Protein AF-A0A0J9TV89-F1 (afdb_monomer_lite)

Radius of gyration: 22.56 Å; chains: 1; bounding box: 72×40×68 Å

pLDDT: mean 81.62, std 14.12, range [36.41, 97.62]

Organism: NCBI:txid1035514

Sequence (269 aa):
MINNINKLSYIIKGENNEVITKYINKTSIQIEKYKSNIVYNIVKIFSSCKTFLTIAQNPSLKKNYSGLCENIIKTKLKLSDNYIDVCAVIKGYLMYFFKNPTGFSNNIYCGYLIYWLNERLRNLNNYACDTTTFYTTISNNDNDFSTNLKMYQGKIFHLDVSEYNNTDVLYKIYKAFREFKSKVRNTQNHNDSCKYAKECSRLYKSIINQCVPDKSNSLCDELNIIRNEFYAGEWLIGKNMCMEADPLLSPGEIHKNTIRTLNRKDYWG

Structure (mmCIF, N/CA/C/O backbone):
data_AF-A0A0J9TV89-F1
#
_entry.id   AF-A0A0J9TV89-F1
#
loop_
_atom_site.group_PDB
_atom_site.id
_atom_site.type_symbol
_atom_site.label_atom_id
_atom_site.label_alt_id
_atom_site.label_comp_id
_atom_site.label_asym_id
_atom_site.label_entity_id
_atom_site.label_seq_id
_atom_site.pdbx_PDB_ins_code
_atom_site.Cartn_x
_atom_site.Cartn_y
_atom_site.Cartn_z
_atom_site.occupancy
_atom_site.B_iso_or_equiv
_atom_site.auth_seq_id
_atom_site.auth_comp_id
_atom_site.auth_asym_id
_atom_site.auth_atom_id
_atom_site.pdbx_PDB_model_num
ATOM 1 N N . MET A 1 1 ? -19.157 15.618 2.294 1.00 38.41 1 MET A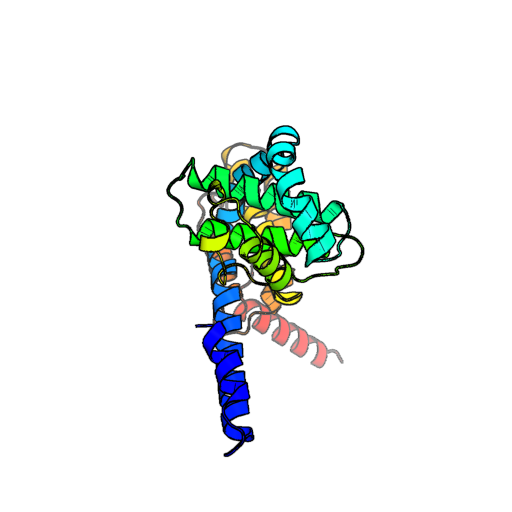 N 1
ATOM 2 C CA . MET A 1 1 ? -19.695 15.215 0.972 1.00 38.41 1 MET A CA 1
ATOM 3 C C . MET A 1 1 ? -20.292 13.809 0.975 1.00 38.41 1 MET A C 1
ATOM 5 O O . MET A 1 1 ? -21.433 13.689 0.561 1.00 38.41 1 MET A O 1
ATOM 9 N N . ILE A 1 2 ? -19.608 12.778 1.493 1.00 37.53 2 ILE A N 1
ATOM 10 C CA . ILE A 1 2 ? -20.091 11.375 1.488 1.00 37.53 2 ILE A CA 1
ATOM 11 C C . ILE A 1 2 ? -21.439 11.192 2.224 1.00 37.53 2 ILE A C 1
ATOM 13 O O . ILE A 1 2 ? -22.347 10.559 1.693 1.00 37.53 2 ILE A O 1
ATOM 17 N N . ASN A 1 3 ? -21.633 11.838 3.382 1.00 36.41 3 ASN A N 1
ATOM 18 C CA . ASN A 1 3 ? -22.886 11.737 4.154 1.00 36.41 3 ASN A CA 1
ATOM 19 C C . ASN A 1 3 ? -24.126 12.329 3.456 1.00 36.41 3 ASN A C 1
ATOM 21 O O . ASN A 1 3 ? -25.244 11.997 3.841 1.00 36.41 3 ASN A O 1
ATOM 25 N N . ASN A 1 4 ? -23.959 13.170 2.431 1.00 42.94 4 ASN A N 1
ATOM 26 C CA . ASN A 1 4 ? -25.096 13.761 1.717 1.00 42.94 4 ASN A CA 1
ATOM 27 C C . ASN A 1 4 ? -25.639 12.838 0.615 1.00 42.94 4 ASN A C 1
ATOM 29 O O . ASN A 1 4 ? -26.821 12.919 0.300 1.00 42.94 4 ASN A O 1
ATOM 33 N N . ILE A 1 5 ? -24.821 11.928 0.073 1.00 50.12 5 ILE A N 1
ATOM 34 C CA . ILE A 1 5 ? -25.214 11.047 -1.040 1.00 50.12 5 ILE A CA 1
ATOM 35 C C . ILE A 1 5 ? -26.150 9.932 -0.550 1.00 50.12 5 ILE A C 1
ATOM 37 O O . ILE A 1 5 ? -27.209 9.716 -1.133 1.00 50.12 5 ILE A O 1
ATOM 41 N N . ASN A 1 6 ? -25.840 9.303 0.590 1.00 45.34 6 ASN A N 1
ATOM 42 C CA . ASN A 1 6 ? -26.728 8.296 1.188 1.00 45.34 6 ASN A CA 1
ATOM 43 C C . ASN A 1 6 ? -28.059 8.912 1.647 1.00 45.34 6 ASN A C 1
ATOM 45 O O . ASN A 1 6 ? -29.107 8.280 1.536 1.00 45.34 6 ASN A O 1
ATOM 49 N N . LYS A 1 7 ? -28.038 10.174 2.094 1.00 45.78 7 LYS A N 1
ATOM 50 C CA . LYS A 1 7 ? -29.239 10.908 2.512 1.00 45.78 7 LYS A CA 1
ATOM 51 C C . LYS A 1 7 ? -30.144 11.278 1.327 1.00 45.78 7 LYS A C 1
ATOM 53 O O . LYS A 1 7 ? -31.359 11.250 1.474 1.00 45.78 7 LYS A O 1
ATOM 58 N N . LEU A 1 8 ? -29.572 11.544 0.148 1.00 46.69 8 LEU A N 1
ATOM 59 C CA . LEU A 1 8 ? -30.318 11.804 -1.092 1.00 46.69 8 LEU A CA 1
ATOM 60 C C . LEU A 1 8 ? -31.081 10.569 -1.598 1.00 46.69 8 LEU A C 1
ATOM 62 O O . LEU A 1 8 ? -32.197 10.714 -2.088 1.00 46.69 8 LEU A O 1
ATOM 66 N N . SER A 1 9 ? -30.535 9.360 -1.415 1.00 48.50 9 SER A N 1
ATOM 67 C CA . SER A 1 9 ? -31.202 8.112 -1.833 1.00 48.50 9 SER A CA 1
ATOM 68 C C . SER A 1 9 ? -32.522 7.835 -1.097 1.00 48.50 9 SER A C 1
ATOM 70 O O . SER A 1 9 ? -33.421 7.209 -1.648 1.00 48.50 9 SER A O 1
ATOM 72 N N . TYR A 1 10 ? -32.663 8.342 0.133 1.00 46.88 10 TYR A N 1
ATOM 73 C CA . TYR A 1 10 ? -33.841 8.114 0.975 1.00 46.88 10 TYR A CA 1
ATOM 74 C C . TYR A 1 10 ? -34.966 9.138 0.745 1.00 46.88 10 TYR A C 1
ATOM 76 O O . TYR A 1 10 ? -36.105 8.891 1.132 1.00 46.88 10 TYR A O 1
ATOM 84 N N . ILE A 1 11 ? -34.652 10.289 0.137 1.00 50.69 11 ILE A N 1
ATOM 85 C CA . ILE A 1 11 ? -35.573 11.432 0.010 1.00 50.69 11 ILE A CA 1
ATOM 86 C C . ILE A 1 11 ? -36.398 11.371 -1.288 1.00 50.69 11 ILE A C 1
ATOM 88 O O . ILE A 1 11 ? -37.475 11.954 -1.351 1.00 50.69 11 ILE A O 1
ATOM 92 N N . ILE A 1 12 ? -35.961 10.628 -2.309 1.00 51.34 12 ILE A N 1
ATOM 93 C CA . ILE A 1 12 ? -36.581 10.663 -3.643 1.00 51.34 12 ILE A CA 1
ATOM 94 C C . ILE A 1 12 ? -37.352 9.363 -3.918 1.00 51.34 12 ILE A C 1
ATOM 96 O O . ILE A 1 12 ? -36.967 8.537 -4.740 1.00 51.34 12 ILE A O 1
ATOM 100 N N . LYS A 1 13 ? -38.476 9.176 -3.219 1.00 48.66 13 LYS A N 1
ATOM 101 C CA . LYS A 1 13 ? -39.569 8.308 -3.687 1.00 48.66 13 LYS A CA 1
ATOM 102 C C . LYS A 1 13 ? -40.524 9.186 -4.498 1.00 48.66 13 LYS A C 1
ATOM 104 O O . LYS A 1 13 ? -41.460 9.734 -3.931 1.00 48.66 13 LYS A O 1
ATOM 109 N N . GLY A 1 14 ? -40.255 9.385 -5.789 1.00 54.59 14 GLY A N 1
ATOM 110 C CA . GLY A 1 14 ? -41.137 10.231 -6.601 1.00 54.59 14 GLY A CA 1
ATOM 111 C C . GLY A 1 14 ? -40.875 10.273 -8.101 1.00 54.59 14 GLY A C 1
ATOM 112 O O . GLY A 1 14 ? -41.813 10.063 -8.855 1.00 54.59 14 GLY A O 1
ATOM 113 N N . GLU A 1 15 ? -39.645 10.498 -8.575 1.00 51.28 15 GLU A N 1
ATOM 114 C CA . GLU A 1 15 ? -39.422 10.759 -10.010 1.00 51.28 15 GLU A CA 1
ATOM 115 C C . GLU A 1 15 ? -38.116 10.144 -10.547 1.00 51.28 15 GLU A C 1
ATOM 117 O O . GLU A 1 15 ? -37.059 10.243 -9.931 1.00 51.28 15 GLU A O 1
ATOM 122 N N . ASN A 1 16 ? -38.223 9.489 -11.713 1.00 57.75 16 ASN A N 1
ATOM 123 C CA . ASN A 1 16 ? -37.166 8.994 -12.612 1.00 57.75 16 ASN A CA 1
ATOM 124 C C . ASN A 1 16 ? -35.938 8.329 -11.968 1.00 57.75 16 ASN A C 1
ATOM 126 O O . ASN A 1 16 ? -34.795 8.785 -12.075 1.00 57.75 16 ASN A O 1
ATOM 130 N N . ASN A 1 17 ? -36.197 7.147 -11.406 1.00 61.47 17 ASN A N 1
ATOM 131 C CA . ASN A 1 17 ? -35.222 6.252 -10.785 1.00 61.47 17 ASN A CA 1
ATOM 132 C C . ASN A 1 17 ? -33.995 5.951 -11.681 1.00 61.47 17 ASN A C 1
ATOM 134 O O . ASN A 1 17 ? -32.877 5.851 -11.186 1.00 61.47 17 ASN A O 1
ATOM 138 N N . GLU A 1 18 ? -34.154 5.877 -13.006 1.00 67.44 18 GLU A N 1
ATOM 139 C CA . GLU A 1 18 ? -33.063 5.524 -13.930 1.00 67.44 18 GLU A CA 1
ATOM 140 C C . GLU A 1 18 ? -32.043 6.660 -14.138 1.00 67.44 18 GLU A C 1
ATOM 142 O O . GLU A 1 18 ? -30.831 6.433 -14.117 1.00 67.44 18 GLU A O 1
ATOM 147 N N . VAL A 1 19 ? -32.510 7.906 -14.266 1.00 69.12 19 VAL A N 1
ATOM 148 C CA . VAL A 1 19 ? -31.642 9.085 -14.437 1.00 69.12 19 VAL A CA 1
ATOM 149 C C . VAL A 1 19 ? -30.858 9.362 -13.154 1.00 69.12 19 VAL A C 1
ATOM 151 O O . VAL A 1 19 ? -29.652 9.618 -13.204 1.00 69.12 19 VAL A O 1
ATOM 154 N N . ILE A 1 20 ? -31.521 9.241 -12.001 1.00 68.38 20 ILE A N 1
ATOM 155 C CA . ILE A 1 20 ? -30.897 9.382 -10.682 1.00 68.38 20 ILE A CA 1
ATOM 156 C C . ILE A 1 20 ? -29.875 8.265 -10.454 1.00 68.38 20 ILE A C 1
ATOM 158 O O . ILE A 1 20 ? -28.740 8.552 -10.074 1.00 68.38 20 ILE A O 1
ATOM 162 N N . THR A 1 21 ? -30.221 7.012 -10.764 1.00 68.12 21 THR A N 1
ATOM 163 C CA . THR A 1 21 ? -29.289 5.877 -10.672 1.00 68.12 21 THR A CA 1
ATOM 164 C C . THR A 1 21 ? -28.061 6.091 -11.556 1.00 68.12 21 THR A C 1
ATOM 166 O O . THR A 1 21 ? -26.930 5.916 -11.103 1.00 68.12 21 THR A O 1
ATOM 169 N N . LYS A 1 22 ? -28.242 6.557 -12.797 1.00 66.31 22 LYS A N 1
ATOM 170 C CA . LYS A 1 22 ? -27.133 6.877 -13.708 1.00 66.31 22 LYS A CA 1
ATOM 171 C C . LYS A 1 22 ? -26.238 7.996 -13.166 1.00 66.31 22 LYS A C 1
ATOM 173 O O . LYS A 1 22 ? -25.015 7.904 -13.282 1.00 66.31 22 LYS A O 1
ATOM 178 N N . TYR A 1 23 ? -26.824 9.034 -12.570 1.00 66.25 23 TYR A N 1
ATOM 179 C CA . TYR A 1 23 ? -26.077 10.132 -11.957 1.00 66.25 23 TYR A CA 1
ATOM 180 C C . TYR A 1 23 ? -25.278 9.660 -10.736 1.00 66.25 23 TYR A C 1
ATOM 182 O O . TYR A 1 23 ? -24.072 9.891 -10.679 1.00 66.25 23 TYR A O 1
ATOM 190 N N . ILE A 1 24 ? -25.912 8.921 -9.819 1.00 67.56 24 ILE A N 1
ATOM 191 C CA . ILE A 1 24 ? -25.256 8.330 -8.643 1.00 67.56 24 ILE A CA 1
ATOM 19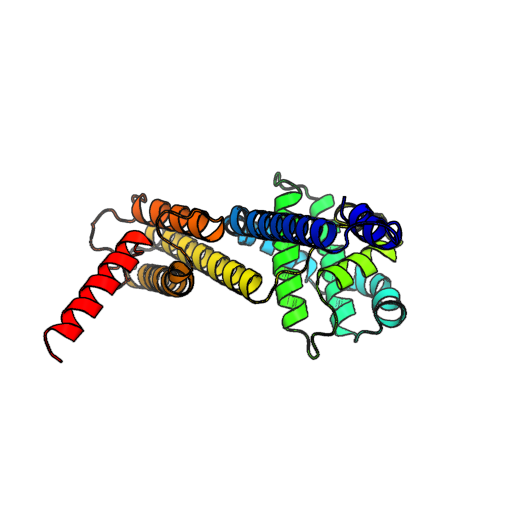2 C C . ILE A 1 24 ? -24.100 7.427 -9.077 1.00 67.56 24 ILE A C 1
ATOM 194 O O . ILE A 1 24 ? -22.987 7.594 -8.585 1.00 67.56 24 ILE A O 1
ATOM 198 N N . ASN A 1 25 ? -24.317 6.537 -10.049 1.00 63.06 25 ASN A N 1
ATOM 199 C CA . ASN A 1 25 ? -23.273 5.649 -10.561 1.00 63.06 25 ASN A CA 1
ATOM 200 C C . ASN A 1 25 ? -22.093 6.435 -11.143 1.00 63.06 25 ASN A C 1
ATOM 202 O O . ASN A 1 25 ? -20.939 6.137 -10.838 1.00 63.06 25 ASN A O 1
ATOM 206 N N . LYS A 1 26 ? -22.363 7.482 -11.932 1.00 64.44 26 LYS A N 1
ATOM 207 C CA . LYS A 1 26 ? -21.317 8.351 -12.487 1.00 64.44 26 LYS A CA 1
ATOM 208 C C . LYS A 1 26 ? -20.519 9.057 -11.386 1.00 64.44 26 LYS A C 1
ATOM 210 O O . LYS A 1 26 ? -19.293 9.104 -11.468 1.00 64.44 26 LYS A O 1
ATOM 215 N N . THR A 1 27 ? -21.188 9.587 -10.364 1.00 68.88 27 THR A N 1
ATOM 216 C CA . THR A 1 27 ? -20.534 10.249 -9.227 1.00 68.88 27 THR A CA 1
ATOM 217 C C . THR A 1 27 ? -19.706 9.265 -8.399 1.00 68.88 27 THR A C 1
ATOM 219 O O . THR A 1 27 ? -18.569 9.580 -8.057 1.00 68.88 27 THR A O 1
ATOM 222 N N . SER A 1 28 ? -20.214 8.060 -8.136 1.00 63.62 28 SER A N 1
ATOM 223 C CA . SER A 1 28 ? -19.473 7.003 -7.436 1.00 63.62 28 SER A CA 1
ATOM 224 C C . SER A 1 28 ? -18.210 6.597 -8.198 1.00 63.62 28 SER A C 1
ATOM 226 O O . SER A 1 28 ? -17.134 6.571 -7.611 1.00 63.62 28 SER A O 1
ATOM 228 N N . ILE A 1 29 ? -18.296 6.401 -9.520 1.00 66.12 29 ILE A N 1
ATOM 229 C CA . ILE A 1 29 ? -17.130 6.103 -10.373 1.00 66.12 29 ILE A CA 1
ATOM 230 C C . ILE A 1 29 ? -16.086 7.228 -10.307 1.00 66.12 29 ILE A C 1
ATOM 232 O O . ILE A 1 29 ? -14.886 6.965 -10.248 1.00 66.12 29 ILE A O 1
ATOM 236 N N . GLN A 1 30 ? -16.519 8.493 -10.302 1.00 61.94 30 GLN A N 1
ATOM 237 C CA . GLN A 1 30 ? -15.604 9.631 -10.172 1.00 61.94 30 GLN A CA 1
ATOM 238 C C . GLN A 1 30 ? -14.925 9.683 -8.797 1.00 61.94 30 GLN A C 1
ATOM 240 O O . GLN A 1 30 ? -13.741 10.011 -8.725 1.00 61.94 30 GLN A O 1
ATOM 245 N N . ILE A 1 31 ? -15.645 9.343 -7.725 1.00 68.00 31 ILE A N 1
ATOM 246 C CA . ILE A 1 31 ? -15.101 9.282 -6.364 1.00 68.00 31 ILE A CA 1
ATOM 247 C C . ILE A 1 31 ? -14.077 8.152 -6.236 1.00 68.00 31 ILE A C 1
ATOM 249 O O . ILE A 1 31 ? -12.993 8.397 -5.710 1.00 68.00 31 ILE A O 1
ATOM 253 N N . GLU A 1 32 ? -14.379 6.952 -6.738 1.00 64.81 32 GLU A N 1
ATOM 254 C CA . GLU A 1 32 ? -13.431 5.830 -6.708 1.00 64.81 32 GLU A CA 1
ATOM 255 C C . GLU A 1 32 ? -12.175 6.150 -7.522 1.00 64.81 32 GLU A C 1
ATOM 257 O O . GLU A 1 32 ? -11.066 6.062 -7.004 1.00 64.81 32 GLU A O 1
ATOM 262 N N . LYS A 1 33 ? -12.326 6.713 -8.729 1.00 63.47 33 LYS A N 1
ATOM 263 C CA . LYS A 1 33 ? -11.173 7.173 -9.517 1.00 63.47 33 LYS A CA 1
ATOM 264 C C . LYS A 1 33 ? -10.337 8.218 -8.767 1.00 63.47 33 LYS A C 1
ATOM 266 O O . LYS A 1 33 ? -9.111 8.179 -8.812 1.00 63.47 33 LYS A O 1
ATOM 271 N N . TYR A 1 34 ? -10.972 9.158 -8.068 1.00 68.25 34 TYR A N 1
ATOM 272 C CA . TYR A 1 34 ? -10.264 10.167 -7.275 1.00 68.25 34 TYR A CA 1
ATOM 273 C C . TYR A 1 34 ? -9.496 9.554 -6.091 1.00 68.25 34 TYR A C 1
ATOM 275 O O . TYR A 1 34 ? -8.381 9.984 -5.792 1.00 68.25 34 TYR A O 1
ATOM 283 N N . LYS A 1 35 ? -10.057 8.526 -5.450 1.00 70.81 35 LYS A N 1
ATOM 284 C CA . LYS A 1 35 ? -9.429 7.795 -4.345 1.00 70.81 35 LYS A CA 1
ATOM 285 C C . LYS A 1 35 ? -8.171 7.046 -4.786 1.00 70.81 35 LYS A C 1
ATOM 287 O O . LYS A 1 35 ? -7.116 7.263 -4.186 1.00 70.81 35 LYS A O 1
ATOM 292 N N . SER A 1 36 ? -8.231 6.237 -5.847 1.00 67.94 36 SER A N 1
ATOM 293 C CA . SER A 1 36 ? -7.041 5.520 -6.334 1.00 67.94 36 SER A CA 1
ATOM 294 C C . SER A 1 36 ? -5.979 6.483 -6.884 1.00 67.94 36 SER A C 1
ATOM 296 O O . SER A 1 36 ? -4.791 6.268 -6.648 1.00 67.94 36 SER A O 1
ATOM 298 N N . ASN A 1 37 ? -6.378 7.611 -7.496 1.00 74.12 37 ASN A N 1
ATOM 299 C CA . ASN A 1 37 ? -5.441 8.666 -7.910 1.00 74.12 37 ASN A CA 1
ATOM 300 C C . ASN A 1 37 ? -4.605 9.209 -6.741 1.00 74.12 37 ASN A C 1
ATOM 302 O O . ASN A 1 37 ? -3.403 9.418 -6.894 1.00 74.12 37 ASN A O 1
ATOM 306 N N . ILE A 1 38 ? -5.230 9.455 -5.581 1.00 75.31 38 ILE A N 1
ATOM 307 C CA . ILE A 1 38 ? -4.509 9.958 -4.402 1.00 75.31 38 ILE A CA 1
ATOM 308 C C . ILE A 1 38 ? -3.424 8.973 -3.995 1.00 75.31 38 ILE A C 1
ATOM 310 O O . ILE A 1 38 ? -2.317 9.404 -3.692 1.00 75.31 38 ILE A O 1
ATOM 314 N N . VAL A 1 39 ? -3.746 7.679 -3.982 1.00 82.56 39 VAL A N 1
ATOM 315 C CA . VAL A 1 39 ? -2.836 6.640 -3.506 1.00 82.56 39 VAL A CA 1
ATOM 316 C C . VAL A 1 39 ? -1.668 6.467 -4.471 1.00 82.56 39 VAL A C 1
ATOM 318 O O . VAL A 1 39 ? -0.529 6.552 -4.025 1.00 82.56 39 VAL A O 1
ATOM 321 N N . TYR A 1 40 ? -1.902 6.318 -5.777 1.00 86.19 40 TYR A N 1
ATOM 322 C CA . TYR A 1 40 ? -0.807 6.103 -6.731 1.00 86.19 40 TYR A CA 1
ATOM 323 C C . TYR A 1 40 ? 0.213 7.252 -6.740 1.00 86.19 40 TYR A C 1
ATOM 325 O O . TYR A 1 40 ? 1.410 6.990 -6.654 1.00 86.19 40 TYR A O 1
ATOM 333 N N . ASN A 1 41 ? -0.244 8.508 -6.697 1.00 82.38 41 ASN A N 1
ATOM 334 C CA . ASN A 1 41 ? 0.622 9.693 -6.793 1.00 82.38 41 ASN A CA 1
ATOM 335 C C . ASN A 1 41 ? 1.588 9.887 -5.605 1.00 82.38 41 ASN A C 1
ATOM 337 O O . ASN A 1 41 ? 2.518 10.697 -5.667 1.00 82.38 41 ASN A O 1
ATOM 3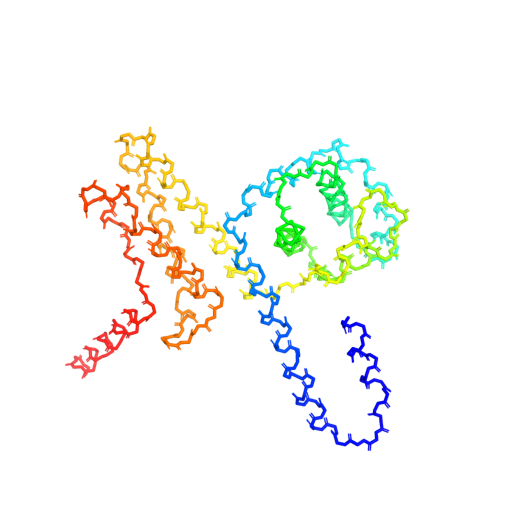41 N N . ILE A 1 42 ? 1.348 9.205 -4.483 1.00 87.31 42 ILE A N 1
ATOM 342 C CA . ILE A 1 42 ? 2.137 9.345 -3.247 1.00 87.31 42 ILE A CA 1
ATOM 343 C C . ILE A 1 42 ? 2.904 8.069 -2.885 1.00 87.31 42 ILE A C 1
ATOM 345 O O . ILE A 1 42 ? 3.687 8.093 -1.932 1.00 87.31 42 ILE A O 1
ATOM 349 N N . VAL A 1 43 ? 2.722 6.967 -3.628 1.00 90.62 43 VAL A N 1
ATOM 350 C CA . VAL A 1 43 ? 3.350 5.665 -3.333 1.00 90.62 43 VAL A CA 1
ATOM 351 C C . VAL A 1 43 ? 4.874 5.778 -3.251 1.00 90.62 43 VAL A C 1
ATOM 353 O O . VAL A 1 43 ? 5.502 5.143 -2.399 1.00 90.62 43 VAL A O 1
ATOM 356 N N . 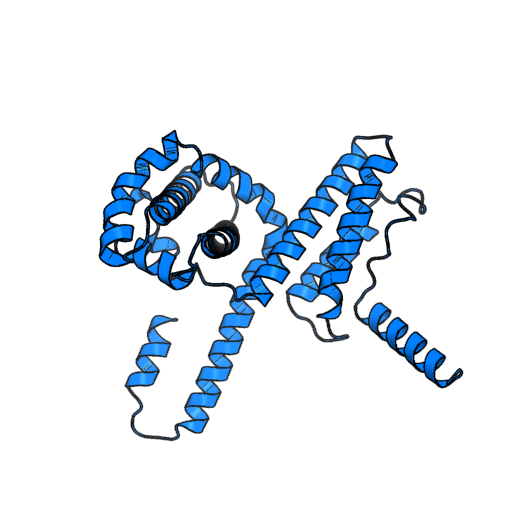LYS A 1 44 ? 5.494 6.650 -4.054 1.00 89.75 44 LYS A N 1
ATOM 357 C CA . LYS A 1 44 ? 6.942 6.911 -3.993 1.00 89.75 44 LYS A CA 1
ATOM 358 C C . LYS A 1 44 ? 7.442 7.346 -2.606 1.00 89.75 44 LYS A C 1
ATOM 360 O O . LYS A 1 44 ? 8.594 7.075 -2.259 1.00 89.75 44 LYS A O 1
ATOM 365 N N . ILE A 1 45 ? 6.575 7.961 -1.794 1.00 86.81 45 ILE A N 1
ATOM 366 C CA . ILE A 1 45 ? 6.868 8.494 -0.450 1.00 86.81 45 ILE A CA 1
ATOM 367 C C . ILE A 1 45 ? 6.587 7.456 0.655 1.00 86.81 45 ILE A C 1
ATOM 369 O O . ILE A 1 45 ? 7.049 7.608 1.785 1.00 86.81 45 ILE A O 1
ATOM 373 N N . PHE A 1 46 ? 5.914 6.342 0.347 1.00 89.88 46 PHE A N 1
ATOM 374 C CA . PHE A 1 46 ? 5.487 5.350 1.345 1.00 89.88 46 PHE A CA 1
ATOM 375 C C . PHE A 1 46 ? 6.610 4.813 2.229 1.00 89.88 46 PHE A C 1
ATOM 377 O O . PHE A 1 46 ? 6.387 4.545 3.406 1.00 89.88 46 PHE A O 1
ATOM 384 N N . SER A 1 47 ? 7.835 4.685 1.720 1.00 85.62 47 SER A N 1
ATOM 385 C CA . SER A 1 47 ? 8.940 4.207 2.557 1.00 85.62 47 SER A CA 1
ATOM 386 C C . SER A 1 47 ? 9.370 5.196 3.631 1.00 85.62 47 SER A C 1
ATOM 388 O O . SER A 1 47 ? 9.776 4.751 4.699 1.00 85.62 47 SER A O 1
ATOM 390 N N . SER A 1 48 ? 9.216 6.500 3.404 1.00 82.38 48 SER A N 1
ATOM 391 C CA . SER A 1 48 ? 9.398 7.504 4.455 1.00 82.38 48 SER A CA 1
ATOM 392 C C . SER A 1 48 ? 8.300 7.373 5.514 1.00 82.38 48 SER A C 1
ATOM 394 O O . SER A 1 48 ? 8.579 7.417 6.709 1.00 82.38 48 SER A O 1
ATOM 396 N N . CYS A 1 49 ? 7.057 7.123 5.090 1.00 83.19 49 CYS A N 1
ATOM 397 C CA . CYS A 1 49 ? 5.926 6.920 5.997 1.00 83.19 49 CYS A CA 1
ATOM 398 C C . CYS A 1 49 ? 6.023 5.618 6.806 1.00 83.19 49 CYS A C 1
ATOM 400 O O . CYS A 1 49 ? 5.602 5.579 7.966 1.00 83.19 49 CYS A O 1
ATOM 402 N N . LYS A 1 50 ? 6.603 4.565 6.216 1.00 87.56 50 LYS A N 1
ATOM 403 C CA . LYS A 1 50 ? 6.788 3.255 6.849 1.00 87.56 50 LYS A CA 1
ATOM 404 C C . LYS A 1 50 ? 7.563 3.347 8.156 1.00 87.56 50 LYS A C 1
ATOM 406 O O . LYS A 1 50 ? 7.197 2.662 9.104 1.00 87.56 50 LYS A O 1
ATOM 411 N N . THR A 1 51 ? 8.574 4.208 8.239 1.00 83.88 51 THR A N 1
ATOM 412 C CA . THR A 1 51 ? 9.380 4.385 9.456 1.00 83.88 51 THR A CA 1
ATOM 413 C C . THR A 1 51 ? 8.526 4.775 10.666 1.00 83.88 51 THR A C 1
ATOM 415 O O . THR A 1 51 ? 8.671 4.184 11.733 1.00 83.88 51 THR A O 1
ATOM 418 N N . PHE A 1 52 ? 7.578 5.701 10.500 1.00 82.19 52 PHE A N 1
ATOM 419 C CA . PHE A 1 52 ? 6.686 6.129 11.587 1.00 82.19 52 PHE A CA 1
ATOM 420 C C . PHE A 1 52 ? 5.732 5.026 12.030 1.00 82.19 52 PHE A C 1
ATOM 422 O O . PHE A 1 52 ? 5.454 4.859 13.215 1.00 82.19 52 PHE A O 1
ATOM 429 N N . LEU A 1 53 ? 5.250 4.237 11.075 1.00 88.31 53 LEU A N 1
ATOM 430 C CA . LEU A 1 53 ? 4.406 3.097 11.382 1.00 88.31 53 LEU A CA 1
ATOM 431 C C . LEU A 1 53 ? 5.185 2.007 12.132 1.00 88.31 53 LEU A C 1
ATOM 433 O O . LEU A 1 53 ? 4.659 1.447 13.087 1.00 88.31 53 LEU A O 1
ATOM 437 N N . THR A 1 54 ? 6.443 1.747 11.764 1.00 89.25 54 THR A N 1
ATOM 438 C CA . THR A 1 54 ? 7.318 0.822 12.503 1.00 89.25 54 THR A CA 1
ATOM 439 C C . THR A 1 54 ? 7.480 1.254 13.962 1.00 89.25 54 THR A C 1
ATOM 441 O O . THR A 1 54 ? 7.444 0.414 14.857 1.00 89.25 54 THR A O 1
ATOM 444 N N . ILE A 1 55 ? 7.596 2.562 14.223 1.00 86.75 55 ILE A N 1
ATOM 445 C CA . ILE A 1 55 ? 7.610 3.096 15.593 1.00 86.75 55 ILE A CA 1
ATOM 446 C C . ILE A 1 55 ? 6.289 2.763 16.297 1.00 86.75 55 ILE A C 1
ATOM 448 O O . ILE A 1 55 ? 6.306 2.198 17.386 1.00 86.75 55 ILE A O 1
ATOM 452 N N . ALA A 1 56 ? 5.143 3.021 15.663 1.00 88.38 56 ALA A N 1
ATOM 453 C CA . ALA A 1 56 ? 3.827 2.713 16.232 1.00 88.38 56 ALA A CA 1
ATOM 454 C C . ALA A 1 56 ? 3.579 1.209 16.475 1.00 88.38 56 ALA A C 1
ATOM 456 O O . ALA A 1 56 ? 2.773 0.847 17.330 1.00 88.38 56 ALA A O 1
ATOM 457 N N . GLN A 1 57 ? 4.276 0.329 15.752 1.00 90.12 57 GLN A N 1
ATOM 458 C CA . GLN A 1 57 ? 4.236 -1.124 15.945 1.00 90.12 57 GLN A CA 1
ATOM 459 C C . GLN A 1 57 ? 5.051 -1.606 17.151 1.00 90.12 57 GLN A C 1
ATOM 461 O O . GLN A 1 57 ? 4.916 -2.767 17.544 1.00 90.12 57 GLN A O 1
ATOM 466 N N . ASN A 1 58 ? 5.874 -0.745 17.758 1.00 90.75 58 ASN A N 1
ATOM 467 C CA . ASN A 1 58 ? 6.622 -1.091 18.958 1.00 90.75 58 ASN A CA 1
ATOM 468 C C . ASN A 1 58 ? 5.664 -1.567 20.076 1.00 90.75 58 ASN A C 1
ATOM 470 O O . ASN A 1 58 ? 4.699 -0.859 20.383 1.00 90.75 58 ASN A O 1
ATOM 474 N N . PRO A 1 59 ? 5.919 -2.725 20.722 1.00 88.31 59 PRO A N 1
ATOM 475 C CA . PRO A 1 59 ? 5.017 -3.284 21.730 1.00 88.31 59 PRO A CA 1
ATOM 476 C C . PRO A 1 59 ? 4.688 -2.332 22.883 1.00 88.31 59 PRO A C 1
ATOM 478 O O . PRO A 1 59 ? 3.539 -2.292 23.324 1.00 88.31 59 PRO A O 1
ATOM 481 N N . SER A 1 60 ? 5.658 -1.536 23.340 1.00 85.81 60 SER A N 1
ATOM 482 C CA . SER A 1 60 ? 5.468 -0.582 24.435 1.00 85.81 60 SER A CA 1
ATOM 483 C C . SER A 1 60 ? 4.517 0.545 24.037 1.00 85.81 60 SER A C 1
ATOM 485 O O . SER A 1 60 ? 3.608 0.876 24.792 1.00 85.81 60 SER A O 1
ATOM 487 N N . LEU A 1 61 ? 4.671 1.093 22.825 1.00 83.62 61 LEU A N 1
ATOM 488 C CA . LEU A 1 61 ? 3.767 2.124 22.306 1.00 83.62 61 LEU A CA 1
ATOM 489 C C . LEU A 1 61 ? 2.375 1.564 22.019 1.00 83.62 61 LEU A C 1
ATOM 491 O O . LEU A 1 61 ? 1.379 2.195 22.361 1.00 83.62 61 LEU A O 1
ATOM 495 N N . LYS A 1 62 ? 2.298 0.359 21.449 1.00 86.31 62 LYS A N 1
ATOM 496 C CA . LYS A 1 62 ? 1.032 -0.327 21.177 1.00 86.31 62 LYS A CA 1
ATOM 497 C C . LYS A 1 62 ? 0.227 -0.544 22.463 1.00 86.31 62 LYS A C 1
ATOM 499 O O . LYS A 1 62 ? -0.966 -0.246 22.493 1.00 86.31 62 LYS A O 1
ATOM 504 N N . LYS A 1 63 ? 0.885 -0.982 23.545 1.00 88.06 63 LYS A N 1
ATOM 505 C CA . LYS A 1 63 ? 0.250 -1.243 24.847 1.00 88.06 63 LYS A CA 1
ATOM 506 C C . LYS A 1 63 ? -0.467 -0.014 25.416 1.00 88.06 63 LYS A C 1
ATOM 508 O O . LYS A 1 63 ? -1.514 -0.178 26.037 1.00 88.06 63 LYS A O 1
ATOM 513 N N . ASN A 1 64 ? 0.032 1.196 25.144 1.00 87.56 64 ASN A N 1
ATOM 514 C CA . ASN A 1 64 ? -0.607 2.445 25.578 1.00 87.56 64 ASN A CA 1
ATOM 515 C C . ASN A 1 64 ? -2.012 2.637 24.983 1.00 87.56 64 ASN A C 1
ATOM 517 O O . ASN A 1 64 ? -2.830 3.344 25.565 1.00 87.56 64 ASN A O 1
ATOM 521 N N . TYR A 1 65 ? -2.302 2.006 23.841 1.00 90.62 65 TYR A N 1
ATOM 522 C CA . TYR A 1 65 ? -3.568 2.164 23.122 1.00 90.62 65 TYR A CA 1
ATOM 523 C C . TYR A 1 65 ? -4.435 0.903 23.104 1.00 90.62 65 TYR A C 1
ATOM 525 O O . TYR A 1 65 ? -5.635 1.015 22.859 1.00 90.62 65 TYR A O 1
ATOM 533 N N . SER A 1 66 ? -3.878 -0.280 23.389 1.00 91.62 66 SER A N 1
ATOM 534 C CA . SER A 1 66 ? -4.618 -1.550 23.354 1.00 91.62 66 SER A CA 1
ATOM 535 C C . SER A 1 66 ? -5.884 -1.521 24.217 1.00 91.62 66 SER A C 1
ATOM 537 O O . SER A 1 66 ? -6.958 -1.849 23.716 1.00 91.62 66 SER A O 1
ATOM 539 N N . GLY A 1 67 ? -5.798 -1.043 25.464 1.00 89.81 67 GLY A N 1
ATOM 540 C CA . GLY A 1 67 ? -6.965 -0.954 26.354 1.00 89.81 67 GLY A CA 1
ATOM 541 C C . GLY A 1 67 ? -8.046 0.007 25.842 1.00 89.81 67 GLY A C 1
ATOM 542 O O . GLY A 1 67 ? -9.236 -0.276 25.947 1.00 89.81 67 GLY A O 1
ATOM 543 N N . LEU A 1 68 ? -7.643 1.107 25.194 1.00 90.38 68 LEU A N 1
ATOM 544 C CA . LEU A 1 68 ? -8.577 2.061 24.581 1.00 90.38 68 LEU A CA 1
ATOM 545 C C . LEU A 1 68 ? -9.275 1.486 23.340 1.00 90.38 68 LEU A C 1
ATOM 547 O O . LEU A 1 68 ? -10.348 1.949 22.961 1.00 90.38 68 LEU A O 1
ATOM 551 N N . CYS A 1 69 ? -8.657 0.507 22.685 1.00 94.81 69 CYS A N 1
ATOM 552 C CA . CYS A 1 69 ? -9.206 -0.163 21.513 1.00 94.81 69 CYS A CA 1
ATOM 553 C C . CYS A 1 69 ? -10.089 -1.359 21.878 1.00 94.81 69 CYS A C 1
ATOM 555 O O . CYS A 1 69 ? -11.030 -1.656 21.145 1.00 94.81 69 CYS A O 1
ATOM 557 N N . GLU A 1 70 ? -9.826 -2.029 22.999 1.00 94.50 70 GLU A N 1
ATOM 558 C CA . GLU A 1 70 ? -10.471 -3.290 23.369 1.00 94.50 70 GLU A CA 1
ATOM 559 C C . GLU A 1 70 ? -12.000 -3.207 23.366 1.00 94.50 70 GLU A C 1
ATOM 561 O O . GLU A 1 70 ? -12.658 -3.990 22.678 1.00 94.50 70 GLU A O 1
ATOM 566 N N . ASN A 1 71 ? -12.569 -2.210 24.051 1.00 91.50 71 ASN A N 1
ATOM 567 C CA . ASN A 1 71 ? -14.019 -2.036 24.098 1.00 91.50 71 ASN A CA 1
ATOM 568 C C . ASN A 1 71 ? -14.609 -1.797 22.700 1.00 91.50 71 ASN A C 1
ATOM 570 O O . ASN A 1 71 ? -15.622 -2.394 22.342 1.00 91.50 71 ASN A O 1
ATOM 574 N N . ILE A 1 72 ? -13.969 -0.959 21.881 1.00 94.38 72 ILE A N 1
ATOM 575 C CA . ILE A 1 72 ? -14.443 -0.647 20.527 1.00 94.38 72 ILE A CA 1
ATOM 576 C C . ILE A 1 72 ? -14.427 -1.909 19.656 1.00 94.38 72 ILE A C 1
ATOM 578 O O . ILE A 1 72 ? -15.424 -2.232 19.010 1.00 94.38 72 ILE A O 1
ATOM 582 N N . ILE A 1 73 ? -13.317 -2.649 19.662 1.00 95.38 73 ILE A N 1
ATOM 583 C CA . ILE A 1 73 ? -13.157 -3.845 18.834 1.00 95.38 73 ILE A CA 1
ATOM 584 C C . ILE A 1 73 ? -14.122 -4.952 19.265 1.00 95.38 73 ILE A C 1
ATOM 586 O O . ILE A 1 73 ? -14.833 -5.497 18.419 1.00 95.38 73 ILE A O 1
ATOM 590 N N . LYS A 1 74 ? -14.201 -5.257 20.564 1.00 94.56 74 LYS A N 1
ATOM 591 C CA . LYS A 1 74 ? -15.018 -6.368 21.071 1.00 94.56 74 LYS A CA 1
ATOM 592 C C . LYS A 1 74 ? -16.513 -6.059 21.058 1.00 94.56 74 LYS A C 1
ATOM 594 O O . LYS A 1 74 ? -17.307 -6.929 20.717 1.00 94.56 74 LYS A O 1
ATOM 599 N N . THR A 1 75 ? -16.921 -4.835 21.399 1.00 92.56 75 THR A N 1
ATOM 600 C CA . THR A 1 75 ? -18.354 -4.515 21.556 1.00 92.56 75 THR A CA 1
ATOM 601 C C . THR A 1 75 ? -18.977 -3.884 20.318 1.00 92.56 75 THR A C 1
ATOM 603 O O . THR A 1 75 ? -20.111 -4.218 19.976 1.00 92.56 75 THR A O 1
ATOM 606 N N . LYS A 1 76 ? -18.262 -2.978 19.635 1.00 94.00 76 LYS A N 1
ATOM 607 C CA . LYS A 1 76 ? -18.808 -2.241 18.483 1.00 94.00 76 LYS A CA 1
ATOM 608 C C . LYS A 1 76 ? -18.582 -2.987 17.180 1.00 94.00 76 LYS A C 1
ATOM 610 O O . LYS A 1 76 ? -19.500 -3.069 16.374 1.00 94.00 76 LYS A O 1
ATOM 615 N N . LEU A 1 77 ? -17.384 -3.538 16.996 1.00 91.81 77 LEU A N 1
ATOM 616 C CA . LEU A 1 77 ? -17.032 -4.292 15.792 1.00 91.81 77 LEU A CA 1
ATOM 617 C C . LEU A 1 77 ? -17.255 -5.804 15.939 1.00 91.81 77 LEU A C 1
ATOM 619 O O . LEU A 1 77 ? -17.434 -6.473 14.929 1.00 91.81 77 LEU A O 1
ATOM 623 N N . LYS A 1 78 ? -17.288 -6.333 17.172 1.00 93.31 78 LYS A N 1
ATOM 624 C CA . LYS A 1 78 ? -17.408 -7.774 17.470 1.00 93.31 78 LYS A CA 1
ATOM 625 C C . LYS A 1 78 ? -16.329 -8.610 16.772 1.00 93.31 78 LYS A C 1
ATOM 627 O O . LYS A 1 78 ? -16.598 -9.687 16.246 1.00 93.31 78 LYS A O 1
ATOM 632 N N . LEU A 1 79 ? -15.106 -8.086 16.757 1.00 92.69 79 LEU A N 1
ATOM 633 C CA . LEU A 1 79 ? -13.950 -8.714 16.122 1.00 92.69 79 LEU A CA 1
ATOM 634 C C . LEU A 1 79 ? -13.000 -9.308 17.165 1.00 92.69 79 LEU A C 1
ATOM 636 O O . LEU A 1 79 ? -13.078 -9.000 18.354 1.00 92.69 79 LEU A O 1
ATOM 640 N N . SER A 1 80 ? -12.100 -10.171 16.701 1.00 90.94 80 SER A N 1
ATOM 641 C CA . SER A 1 80 ? -11.104 -10.846 17.531 1.00 90.94 80 SER A CA 1
ATOM 642 C C . SER A 1 80 ? -9.949 -9.925 17.946 1.00 90.94 80 SER A C 1
ATOM 644 O O . SER A 1 80 ? -9.758 -8.829 17.412 1.00 90.94 80 SER A O 1
ATOM 646 N N . ASP A 1 81 ? -9.156 -10.382 18.917 1.00 90.75 81 ASP A N 1
ATOM 647 C CA . ASP A 1 81 ? -8.124 -9.573 19.579 1.00 90.75 81 ASP A CA 1
ATOM 648 C C . ASP A 1 81 ? -7.020 -9.071 18.633 1.00 90.75 81 ASP A C 1
ATOM 650 O O . ASP A 1 81 ? -6.425 -8.020 18.863 1.00 90.75 81 ASP A O 1
ATOM 654 N N . ASN A 1 82 ? -6.781 -9.748 17.508 1.00 91.19 82 ASN A N 1
ATOM 655 C CA . ASN A 1 82 ? -5.844 -9.279 16.482 1.00 91.19 82 ASN A CA 1
ATOM 656 C C . ASN A 1 82 ? -6.250 -7.918 15.868 1.00 91.19 82 ASN A C 1
ATOM 658 O O . ASN A 1 82 ? -5.377 -7.189 15.398 1.00 91.19 82 ASN A O 1
ATOM 662 N N . TYR A 1 83 ? -7.530 -7.532 15.912 1.00 94.00 83 TYR A N 1
ATOM 663 C CA . TYR A 1 83 ? -7.997 -6.205 15.491 1.00 94.00 83 TYR A CA 1
ATOM 664 C C . TYR A 1 83 ? -7.744 -5.120 16.554 1.00 94.00 83 TYR A C 1
ATOM 666 O O . TYR A 1 83 ? -7.629 -3.942 16.200 1.00 94.00 83 TYR A O 1
ATOM 674 N N . ILE A 1 84 ? -7.590 -5.491 17.834 1.00 94.69 84 ILE A N 1
ATOM 675 C CA . ILE A 1 84 ? -7.181 -4.563 18.910 1.00 94.69 84 ILE A CA 1
ATOM 676 C C . ILE A 1 84 ? -5.791 -4.024 18.602 1.00 94.69 84 ILE A C 1
ATOM 678 O O . ILE A 1 84 ? -5.567 -2.815 18.653 1.00 94.69 84 ILE A O 1
ATOM 682 N N . ASP A 1 85 ? -4.891 -4.913 18.188 1.00 93.44 85 ASP A N 1
ATOM 683 C CA . ASP A 1 85 ? -3.543 -4.551 17.764 1.00 93.44 85 ASP A CA 1
ATOM 684 C C . ASP A 1 85 ? -3.546 -3.585 16.577 1.00 93.44 85 ASP A C 1
ATOM 686 O O . ASP A 1 85 ? -2.782 -2.621 16.566 1.00 93.44 85 ASP A O 1
ATOM 690 N N . VAL A 1 86 ? -4.422 -3.804 15.591 1.00 95.25 86 VAL A N 1
ATOM 691 C CA . VAL A 1 86 ? -4.543 -2.900 14.439 1.00 95.25 86 VAL A CA 1
ATOM 692 C C . VAL A 1 86 ? -4.996 -1.512 14.885 1.00 95.25 86 VAL A C 1
ATOM 694 O O . VAL A 1 86 ? -4.352 -0.526 14.533 1.00 95.25 86 VAL A O 1
ATOM 697 N N . CYS A 1 87 ? -6.052 -1.420 15.698 1.00 95.50 87 CYS A N 1
ATOM 698 C CA . CYS A 1 87 ? -6.529 -0.145 16.238 1.00 95.50 87 CYS A CA 1
ATOM 699 C C . CYS A 1 87 ? -5.439 0.584 17.045 1.00 95.50 87 CYS A C 1
ATOM 701 O O . CYS A 1 87 ? -5.233 1.786 16.863 1.00 95.50 87 CYS A O 1
ATOM 703 N N . ALA A 1 88 ? -4.694 -0.143 17.882 1.00 94.69 88 ALA A N 1
ATOM 704 C CA . ALA A 1 88 ? -3.636 0.428 18.705 1.00 94.69 88 ALA A CA 1
ATOM 705 C C . ALA A 1 88 ? -2.490 1.012 17.861 1.00 94.69 88 ALA A C 1
ATOM 707 O O . ALA A 1 88 ? -2.017 2.114 18.141 1.00 94.69 88 ALA A O 1
ATOM 708 N N . VAL A 1 89 ? -2.089 0.322 16.786 1.00 94.94 89 VAL A N 1
ATOM 709 C CA . VAL A 1 89 ? -1.069 0.823 15.850 1.00 94.94 89 VAL A CA 1
ATOM 710 C C . VAL A 1 89 ? -1.548 2.076 15.117 1.00 94.94 89 VAL A C 1
ATOM 712 O O . VAL A 1 89 ? -0.771 3.017 14.981 1.00 94.94 89 VAL A O 1
ATOM 715 N N . ILE A 1 90 ? -2.817 2.144 14.692 1.00 94.50 90 ILE A N 1
ATOM 716 C CA . ILE A 1 90 ? -3.376 3.355 14.059 1.00 94.50 90 ILE A CA 1
ATOM 717 C C . ILE A 1 90 ? -3.289 4.543 15.018 1.00 94.50 90 ILE A C 1
ATOM 719 O O . ILE A 1 90 ? -2.793 5.605 14.641 1.00 94.50 90 ILE A O 1
ATOM 723 N N . LYS A 1 91 ? -3.738 4.362 16.265 1.00 92.56 91 LYS A N 1
ATOM 724 C CA . LYS A 1 91 ? -3.688 5.411 17.290 1.00 92.56 91 LYS A CA 1
ATOM 725 C C . LYS A 1 91 ? -2.262 5.892 17.544 1.00 92.56 91 LYS A C 1
ATOM 727 O O . LYS A 1 91 ? -2.015 7.096 17.528 1.00 92.56 91 LYS A O 1
ATOM 732 N N . GLY A 1 92 ? -1.321 4.962 17.708 1.00 90.88 92 GLY A N 1
ATOM 733 C CA . GLY A 1 92 ? 0.093 5.285 17.888 1.00 90.88 92 GLY A CA 1
ATOM 734 C C . GLY A 1 92 ? 0.694 6.017 16.688 1.00 90.88 92 GLY A C 1
ATOM 735 O O . GLY A 1 92 ? 1.421 6.992 16.866 1.00 90.88 92 GLY A O 1
ATOM 736 N N . TYR A 1 93 ? 0.351 5.598 15.469 1.00 90.12 93 TYR A N 1
ATOM 737 C CA . TYR A 1 93 ? 0.824 6.218 14.233 1.00 90.12 93 TYR A CA 1
ATOM 738 C C . TYR A 1 93 ? 0.349 7.667 14.101 1.00 90.12 93 TYR A C 1
ATOM 740 O O . TYR A 1 93 ? 1.163 8.563 13.877 1.00 90.12 93 TYR A O 1
ATOM 748 N N . LEU A 1 94 ? -0.951 7.911 14.293 1.00 88.75 94 LEU A N 1
ATOM 749 C CA . LEU A 1 94 ? -1.529 9.251 14.189 1.00 88.75 94 LEU A CA 1
ATOM 750 C C . LEU A 1 94 ? -1.054 10.174 15.311 1.00 88.75 94 LEU A C 1
ATOM 752 O O . LEU A 1 94 ? -0.730 11.332 15.050 1.00 88.75 94 LEU A O 1
ATOM 756 N N . MET A 1 95 ? -0.942 9.651 16.535 1.00 86.81 95 MET A N 1
ATOM 757 C CA . MET A 1 95 ? -0.341 10.375 17.653 1.00 86.81 95 MET A CA 1
ATOM 758 C C . MET A 1 95 ? 1.088 10.812 17.328 1.00 86.81 95 MET A C 1
ATOM 760 O O . MET A 1 95 ? 1.442 11.980 17.495 1.00 86.81 95 MET A O 1
ATOM 764 N N . TYR A 1 96 ? 1.927 9.864 16.900 1.00 83.00 96 TYR A N 1
ATOM 765 C CA . TYR A 1 96 ? 3.335 10.134 16.641 1.00 83.00 96 TYR A CA 1
ATOM 766 C C . TYR A 1 96 ? 3.492 11.170 15.533 1.00 83.00 96 TYR A C 1
ATOM 768 O O . TYR A 1 96 ? 4.277 12.105 15.684 1.00 83.00 96 TYR A O 1
ATOM 776 N N . PHE A 1 97 ? 2.712 11.025 14.459 1.00 77.50 97 PHE A N 1
ATOM 777 C CA . PHE A 1 97 ? 2.690 11.980 13.363 1.00 77.50 97 PHE A CA 1
ATOM 778 C C . PHE A 1 97 ? 2.292 13.382 13.837 1.00 77.50 97 PHE A C 1
ATOM 780 O O . PHE A 1 97 ? 2.989 14.349 13.542 1.00 77.50 97 PHE A O 1
ATOM 787 N N . PHE A 1 98 ? 1.214 13.495 14.613 1.00 77.69 98 PHE A N 1
ATOM 788 C CA . PHE A 1 98 ? 0.744 14.786 15.106 1.00 77.69 98 PHE A CA 1
ATOM 789 C C . PHE A 1 98 ? 1.781 15.486 15.996 1.00 77.69 98 PHE A C 1
ATOM 791 O O . PHE A 1 98 ? 1.951 16.699 15.917 1.00 77.69 98 PHE A O 1
ATOM 798 N N . LYS A 1 99 ? 2.505 14.721 16.822 1.00 79.62 99 LYS A N 1
ATOM 799 C CA . LYS A 1 99 ? 3.561 15.253 17.694 1.00 79.62 99 LYS A CA 1
ATOM 800 C C . LYS A 1 99 ? 4.865 15.573 16.965 1.00 79.62 99 LYS A C 1
ATOM 802 O O . LYS A 1 99 ? 5.633 16.392 17.455 1.00 79.62 99 LYS A O 1
ATOM 807 N N . ASN A 1 100 ? 5.123 14.932 15.827 1.00 76.62 100 ASN A N 1
ATOM 808 C CA . ASN A 1 100 ? 6.365 15.071 15.069 1.00 76.62 100 ASN A CA 1
ATOM 809 C C . ASN A 1 100 ? 6.048 15.373 13.597 1.00 76.62 100 ASN A C 1
ATOM 811 O O . ASN A 1 100 ? 6.242 14.508 12.737 1.00 76.62 100 ASN A O 1
ATOM 815 N N . PRO A 1 101 ? 5.541 16.577 13.279 1.00 71.19 101 PRO A N 1
ATOM 816 C CA . PRO A 1 101 ? 5.253 16.945 11.901 1.00 71.19 101 PRO A CA 1
ATOM 817 C C . PRO A 1 101 ? 6.558 16.981 11.096 1.00 71.19 101 PRO A C 1
ATOM 819 O O . PRO A 1 101 ? 7.406 17.843 11.304 1.00 71.19 101 PRO A O 1
ATOM 822 N N . THR A 1 102 ? 6.739 16.051 10.155 1.00 67.62 102 THR A N 1
ATOM 823 C CA . THR A 1 102 ? 7.998 15.927 9.390 1.00 67.62 102 THR A CA 1
ATOM 824 C C . THR A 1 102 ? 7.963 16.665 8.050 1.00 67.62 102 THR A C 1
ATOM 826 O O . THR A 1 102 ? 8.595 16.239 7.087 1.00 67.62 102 THR A O 1
ATOM 829 N N . GLY A 1 103 ? 7.164 17.732 7.958 1.00 66.50 103 GLY A N 1
ATOM 830 C CA . GLY A 1 103 ? 7.013 18.564 6.757 1.00 66.50 103 GLY A CA 1
ATOM 831 C C . GLY A 1 103 ? 6.201 17.946 5.608 1.00 66.50 103 GLY A C 1
ATOM 832 O O . GLY A 1 103 ? 5.910 18.641 4.638 1.00 66.50 103 GLY A O 1
ATOM 833 N N . PHE A 1 104 ? 5.790 16.676 5.690 1.00 71.25 104 PHE A N 1
ATOM 834 C CA . PHE A 1 104 ? 4.867 16.101 4.707 1.00 71.25 104 PHE A CA 1
ATOM 835 C C . PHE A 1 104 ? 3.429 16.570 4.969 1.00 71.25 104 PHE A C 1
ATOM 837 O O . PHE A 1 104 ? 3.025 16.822 6.105 1.00 71.25 104 PHE A O 1
ATOM 844 N N . SER A 1 105 ? 2.629 16.666 3.906 1.00 73.19 105 SER A N 1
ATOM 845 C CA . SER A 1 105 ? 1.214 17.014 4.030 1.00 73.19 105 SER A CA 1
ATOM 846 C C . SER A 1 105 ? 0.412 15.865 4.648 1.00 73.19 105 SER A C 1
ATOM 848 O O . SER A 1 105 ? 0.727 14.690 4.449 1.00 73.19 105 SER A O 1
ATOM 850 N N . ASN A 1 106 ? -0.689 16.191 5.332 1.00 72.62 106 ASN A N 1
ATOM 851 C CA . ASN A 1 106 ? -1.593 15.196 5.926 1.00 72.62 106 ASN A CA 1
ATOM 852 C C . ASN A 1 106 ? -2.036 14.119 4.918 1.00 72.62 106 ASN A C 1
ATOM 854 O O . ASN A 1 106 ? -2.176 12.957 5.283 1.00 72.62 106 ASN A O 1
ATOM 858 N N . ASN A 1 107 ? -2.203 14.484 3.642 1.00 74.62 107 ASN A N 1
ATOM 859 C CA . ASN A 1 107 ? -2.620 13.566 2.579 1.00 74.62 107 ASN A CA 1
ATOM 860 C C . ASN A 1 107 ? -1.623 12.417 2.351 1.00 74.62 107 ASN A C 1
ATOM 862 O O . ASN A 1 107 ? -2.045 11.303 2.049 1.00 74.62 107 ASN A O 1
ATOM 866 N N . ILE A 1 108 ? -0.323 12.663 2.535 1.00 78.88 108 ILE A N 1
ATOM 867 C CA . ILE A 1 108 ? 0.723 11.647 2.363 1.00 78.88 108 ILE A CA 1
ATOM 868 C C . ILE A 1 108 ? 0.593 10.561 3.443 1.00 78.88 108 ILE A C 1
ATOM 870 O O . ILE A 1 108 ? 0.603 9.369 3.131 1.00 78.88 108 ILE A O 1
ATOM 874 N N . TYR A 1 109 ? 0.389 10.955 4.702 1.00 79.62 109 TYR A N 1
ATOM 875 C CA . TYR A 1 109 ? 0.213 10.007 5.808 1.00 79.62 109 TYR A CA 1
ATOM 876 C C . TYR A 1 109 ? -1.119 9.269 5.733 1.00 79.62 109 TYR A C 1
ATOM 878 O O . TYR A 1 109 ? -1.144 8.058 5.949 1.00 79.62 109 TYR A O 1
ATOM 886 N N . CYS A 1 110 ? -2.206 9.964 5.362 1.00 84.81 110 CYS A N 1
ATOM 887 C CA . CYS A 1 110 ? -3.493 9.323 5.075 1.00 84.81 110 CYS A CA 1
ATOM 888 C C . CYS A 1 110 ? -3.307 8.165 4.103 1.00 84.81 110 CYS A C 1
ATOM 890 O O . CYS A 1 110 ? -3.802 7.070 4.337 1.00 84.81 110 CYS A O 1
ATOM 892 N N . GLY A 1 111 ? -2.608 8.414 2.998 1.00 87.81 111 GLY A N 1
ATOM 893 C CA . GLY A 1 111 ? -2.507 7.436 1.935 1.00 87.81 111 GLY A CA 1
ATOM 894 C C . GLY A 1 111 ? -1.609 6.254 2.265 1.00 87.81 111 GLY A C 1
ATOM 895 O O . GLY A 1 111 ? -1.949 5.128 1.908 1.00 87.81 111 GLY A O 1
ATOM 896 N N . TYR A 1 112 ? -0.530 6.461 3.027 1.00 90.06 112 TYR A N 1
ATOM 897 C CA . TYR A 1 112 ? 0.216 5.320 3.556 1.00 90.06 112 TYR A CA 1
ATOM 898 C C . TYR A 1 112 ? -0.612 4.515 4.568 1.00 90.06 112 TYR A C 1
ATOM 900 O O . TYR A 1 112 ? -0.585 3.285 4.543 1.00 90.06 112 TYR A O 1
ATOM 908 N N . LEU A 1 113 ? -1.389 5.188 5.423 1.00 91.94 113 LEU A N 1
ATOM 909 C CA . LEU A 1 113 ? -2.294 4.525 6.361 1.00 91.94 113 LEU A CA 1
ATOM 910 C C . LEU A 1 113 ? -3.387 3.725 5.635 1.00 91.94 113 LEU A C 1
ATOM 912 O O . LEU A 1 113 ? -3.681 2.607 6.049 1.00 91.94 113 LEU A O 1
ATOM 916 N N . ILE A 1 114 ? -3.941 4.253 4.537 1.00 93.56 114 ILE A N 1
ATOM 917 C CA . ILE A 1 114 ? -4.871 3.536 3.649 1.00 93.56 114 ILE A CA 1
ATOM 918 C C . ILE A 1 114 ? -4.222 2.252 3.135 1.00 93.56 114 ILE A C 1
ATOM 920 O O . ILE A 1 114 ? -4.807 1.179 3.286 1.00 93.56 114 ILE A O 1
ATOM 924 N N . TYR A 1 115 ? -3.019 2.349 2.562 1.00 94.00 115 TYR A N 1
ATOM 925 C CA . TYR A 1 115 ? -2.291 1.194 2.038 1.00 94.00 115 TYR A CA 1
ATOM 926 C C . TYR A 1 115 ? -2.047 0.138 3.123 1.00 94.00 115 TYR A C 1
ATOM 928 O O . TYR A 1 115 ? -2.460 -1.013 2.972 1.00 94.00 115 TYR A O 1
ATOM 936 N N . TRP A 1 116 ? -1.442 0.539 4.245 1.00 95.06 116 TRP A N 1
ATOM 937 C CA . TRP A 1 116 ? -1.105 -0.382 5.327 1.00 95.06 116 TRP A CA 1
ATOM 938 C C . TRP A 1 116 ? -2.343 -1.024 5.954 1.00 95.06 116 TRP A C 1
ATOM 940 O O . TRP A 1 116 ? -2.332 -2.215 6.251 1.00 95.06 116 TRP A O 1
ATOM 950 N N . LEU A 1 117 ? -3.422 -0.267 6.161 1.00 95.31 117 LEU A N 1
ATOM 951 C CA . LEU A 1 117 ? -4.629 -0.814 6.770 1.00 95.31 117 LEU A CA 1
ATOM 952 C C . LEU A 1 117 ? -5.341 -1.786 5.820 1.00 95.31 117 LEU A C 1
ATOM 954 O O . LEU A 1 117 ? -5.817 -2.824 6.273 1.00 95.31 117 LEU A O 1
ATOM 958 N N . ASN A 1 118 ? -5.375 -1.503 4.512 1.00 94.75 118 ASN A N 1
ATOM 959 C CA . ASN A 1 118 ? -5.879 -2.461 3.523 1.00 94.75 118 ASN A CA 1
ATOM 960 C C . ASN A 1 118 ? -5.048 -3.754 3.526 1.00 94.75 118 ASN A C 1
ATOM 962 O O . ASN A 1 118 ? -5.629 -4.832 3.623 1.00 94.75 118 ASN A O 1
ATOM 966 N N . GLU A 1 119 ? -3.713 -3.663 3.499 1.00 94.06 119 GLU A N 1
ATOM 967 C CA . GLU A 1 119 ? -2.819 -4.828 3.619 1.00 94.06 119 GLU A CA 1
ATOM 968 C C . GLU A 1 119 ? -3.104 -5.607 4.908 1.00 94.06 119 GLU A C 1
ATOM 970 O O . GLU A 1 119 ? -3.298 -6.825 4.897 1.00 94.06 119 GLU A O 1
ATOM 975 N N . ARG A 1 120 ? -3.141 -4.901 6.042 1.00 94.19 120 ARG A N 1
ATOM 976 C CA . ARG A 1 120 ? -3.229 -5.534 7.350 1.00 94.19 120 ARG A CA 1
ATOM 977 C C . ARG A 1 120 ? -4.538 -6.284 7.515 1.00 94.19 120 ARG A C 1
ATOM 979 O O . ARG A 1 120 ? -4.482 -7.437 7.922 1.00 94.19 120 ARG A O 1
ATOM 986 N N . LEU A 1 121 ? -5.675 -5.666 7.189 1.00 93.94 121 LEU A N 1
ATOM 987 C CA . LEU A 1 121 ? -6.988 -6.297 7.340 1.00 93.94 121 LEU A CA 1
ATOM 988 C C . LEU A 1 121 ? -7.152 -7.500 6.405 1.00 93.94 121 LEU A C 1
ATOM 990 O O . LEU A 1 121 ? -7.660 -8.525 6.848 1.00 93.94 121 LEU A O 1
ATOM 994 N N . ARG A 1 122 ? -6.660 -7.421 5.158 1.00 90.94 122 ARG A N 1
ATOM 995 C CA . ARG A 1 122 ? -6.664 -8.545 4.197 1.00 90.94 122 ARG A CA 1
ATOM 996 C C . ARG A 1 122 ? -5.882 -9.759 4.695 1.00 90.94 122 ARG A C 1
ATOM 998 O O . ARG A 1 122 ? -6.253 -10.886 4.394 1.00 90.94 122 ARG A O 1
ATOM 1005 N N . ASN A 1 123 ? -4.827 -9.519 5.470 1.00 90.31 123 ASN A N 1
ATOM 1006 C CA . ASN A 1 123 ? -3.970 -10.559 6.032 1.00 90.31 123 ASN A CA 1
ATOM 1007 C C . ASN A 1 123 ? -4.429 -11.059 7.414 1.00 90.31 123 ASN A C 1
ATOM 1009 O O . ASN A 1 123 ? -3.771 -11.923 7.994 1.00 90.31 123 ASN A O 1
ATOM 1013 N N . LEU A 1 124 ? -5.513 -10.518 7.982 1.00 88.62 124 LEU A N 1
ATOM 1014 C CA . LEU A 1 124 ? -6.115 -11.087 9.187 1.00 88.62 124 LEU A CA 1
ATOM 1015 C C . LEU A 1 124 ? -7.030 -12.249 8.799 1.00 88.62 124 LEU A C 1
ATOM 1017 O O . LEU A 1 124 ? -7.861 -12.129 7.897 1.00 88.62 124 LEU A O 1
ATOM 1021 N N . ASN A 1 125 ? -6.916 -13.358 9.532 1.00 61.78 125 ASN A N 1
ATOM 1022 C CA . ASN A 1 125 ? -7.823 -14.493 9.387 1.00 61.78 125 ASN A CA 1
ATOM 1023 C C . ASN A 1 125 ? -9.279 -13.997 9.480 1.00 61.78 125 ASN A C 1
ATOM 1025 O O . ASN A 1 125 ? -9.630 -13.264 10.408 1.00 61.78 125 ASN A O 1
ATOM 1029 N N . ASN A 1 126 ? -10.099 -14.411 8.511 1.00 68.50 126 ASN A N 1
ATOM 1030 C CA . ASN A 1 126 ? -11.532 -14.127 8.367 1.00 68.50 126 ASN A CA 1
ATOM 1031 C C . ASN A 1 126 ? -11.953 -12.778 7.764 1.00 68.50 126 ASN A C 1
ATOM 1033 O O . ASN A 1 126 ? -13.152 -12.536 7.813 1.00 68.50 126 ASN A O 1
ATOM 1037 N N . TYR A 1 127 ? -11.048 -11.936 7.222 1.00 73.38 127 TYR A N 1
ATOM 1038 C CA . TYR A 1 127 ? -11.350 -10.659 6.521 1.00 73.38 127 TYR A CA 1
ATOM 1039 C C . TYR A 1 127 ? -12.759 -10.096 6.809 1.00 73.38 127 TYR A C 1
ATOM 1041 O O . TYR A 1 127 ? -13.642 -10.067 5.954 1.00 73.38 127 TYR A O 1
ATOM 1049 N N . ALA A 1 128 ? -13.003 -9.748 8.074 1.00 79.38 128 ALA A N 1
ATOM 1050 C CA . ALA A 1 128 ? -14.369 -9.614 8.585 1.00 79.38 128 ALA A CA 1
ATOM 1051 C C . ALA A 1 128 ? -14.896 -8.178 8.486 1.00 79.38 128 ALA A C 1
ATOM 1053 O O . ALA A 1 128 ? -16.059 -7.912 8.777 1.00 79.38 128 ALA A O 1
ATOM 1054 N N . CYS A 1 129 ? -14.023 -7.235 8.130 1.00 86.38 129 CYS A N 1
ATOM 1055 C CA . CYS A 1 129 ? -14.330 -5.818 8.086 1.00 86.38 129 CYS A CA 1
ATOM 1056 C C . CYS A 1 129 ? -13.422 -5.119 7.072 1.00 86.38 129 CYS A C 1
ATOM 1058 O O . CYS A 1 129 ? -12.202 -5.307 7.089 1.00 86.38 129 CYS A O 1
ATOM 1060 N N . ASP A 1 130 ? -14.013 -4.303 6.200 1.00 91.75 130 ASP A N 1
ATOM 1061 C CA . ASP A 1 130 ? -13.258 -3.479 5.265 1.00 91.75 130 ASP A CA 1
ATOM 1062 C C . ASP A 1 130 ? -12.613 -2.270 5.968 1.00 91.75 130 ASP A C 1
ATOM 1064 O O . ASP A 1 130 ? -13.006 -1.848 7.059 1.00 91.75 130 ASP A O 1
ATOM 1068 N N . THR A 1 131 ? -11.610 -1.681 5.319 1.00 93.81 131 THR A N 1
ATOM 1069 C CA . THR A 1 131 ? -10.828 -0.551 5.842 1.00 93.81 131 THR A CA 1
ATOM 1070 C C . THR A 1 131 ? -11.686 0.667 6.194 1.00 93.81 131 THR A C 1
ATOM 1072 O O . THR A 1 131 ? -11.434 1.307 7.216 1.00 93.81 131 THR A O 1
ATOM 1075 N N . THR A 1 132 ? -12.697 0.991 5.382 1.00 93.81 132 THR A N 1
ATOM 1076 C CA . THR A 1 132 ? -13.579 2.149 5.600 1.00 93.81 132 THR A CA 1
ATOM 1077 C C . THR A 1 132 ? -14.425 1.942 6.846 1.00 93.81 132 THR A C 1
ATOM 1079 O O . THR A 1 132 ? -14.474 2.818 7.715 1.00 93.81 132 THR A O 1
ATOM 1082 N N . THR A 1 133 ? -15.073 0.781 6.944 1.00 93.88 133 THR A N 1
ATOM 1083 C CA . THR A 1 133 ? -15.951 0.419 8.061 1.00 93.88 133 THR A CA 1
ATOM 1084 C C . THR A 1 133 ? -15.156 0.328 9.357 1.00 93.88 133 THR A C 1
ATOM 1086 O O . THR A 1 133 ? -15.554 0.913 10.372 1.00 93.88 133 THR A O 1
ATOM 1089 N N . PHE A 1 134 ? -13.988 -0.317 9.311 1.00 95.38 134 PHE A N 1
ATOM 1090 C CA . PHE A 1 134 ? -13.095 -0.444 10.456 1.00 95.38 134 PHE A CA 1
ATOM 1091 C C . PHE A 1 134 ? -12.675 0.930 10.981 1.00 95.38 134 PHE A C 1
ATOM 1093 O O . PHE A 1 134 ? -12.932 1.256 12.142 1.00 95.38 134 PHE A O 1
ATOM 1100 N N . TYR A 1 135 ? -12.095 1.768 10.113 1.00 95.25 135 TYR A N 1
ATOM 1101 C CA . TYR A 1 135 ? -11.581 3.079 10.505 1.00 95.25 135 TYR A CA 1
ATOM 1102 C C . TYR A 1 135 ? -12.694 4.014 10.998 1.00 95.25 135 TYR A C 1
ATOM 1104 O O . TYR A 1 135 ? -12.551 4.701 12.011 1.00 95.25 135 TYR A O 1
ATOM 1112 N N . THR A 1 136 ? -13.835 4.028 10.308 1.00 94.44 136 THR A N 1
ATOM 1113 C CA . THR A 1 136 ? -14.970 4.880 10.682 1.00 94.44 136 THR A CA 1
ATOM 1114 C C . THR A 1 136 ? -15.529 4.480 12.042 1.00 94.44 136 THR A C 1
ATOM 1116 O O . THR A 1 136 ? -15.813 5.348 12.867 1.00 94.44 136 THR A O 1
ATOM 1119 N N . THR A 1 137 ? -15.641 3.178 12.316 1.00 94.25 137 THR A N 1
ATOM 1120 C CA . THR A 1 137 ? -16.161 2.696 13.599 1.00 94.25 137 THR A CA 1
ATOM 1121 C C . THR A 1 137 ? -15.224 3.045 14.742 1.00 94.25 137 THR A C 1
ATOM 1123 O O . THR A 1 137 ? -15.693 3.575 15.752 1.00 94.25 137 THR A O 1
ATOM 1126 N N . ILE A 1 138 ? -13.912 2.827 14.584 1.00 94.88 138 ILE A N 1
ATOM 1127 C CA . ILE A 1 138 ? -12.960 3.221 15.628 1.00 94.88 138 ILE A CA 1
ATOM 1128 C C . ILE A 1 138 ? -12.967 4.733 15.843 1.00 94.88 138 ILE A C 1
ATOM 1130 O O . ILE A 1 138 ? -13.039 5.171 16.981 1.00 94.88 138 ILE A O 1
ATOM 1134 N N . SER A 1 139 ? -13.008 5.533 14.776 1.00 93.56 139 SER A N 1
ATOM 1135 C CA . SER A 1 139 ? -12.993 6.994 14.876 1.00 93.56 139 SER A CA 1
ATOM 1136 C C . SER A 1 139 ? -14.257 7.565 15.527 1.00 93.56 139 SER A C 1
ATOM 1138 O O . SER A 1 139 ? -14.181 8.567 16.236 1.00 93.56 139 SER A O 1
ATOM 1140 N N . ASN A 1 140 ? -15.423 6.961 15.282 1.00 92.12 140 ASN A N 1
ATOM 1141 C CA . ASN A 1 140 ? -16.696 7.408 15.857 1.00 92.12 140 ASN A CA 1
ATOM 1142 C C . ASN A 1 140 ? -16.831 7.065 17.340 1.00 92.12 140 ASN A C 1
ATOM 1144 O O . ASN A 1 140 ? -17.502 7.784 18.073 1.00 92.12 140 ASN A O 1
ATOM 1148 N N . ASN A 1 141 ? -16.222 5.958 17.762 1.00 91.88 141 ASN A N 1
ATOM 1149 C CA . ASN A 1 141 ? -16.313 5.459 19.131 1.00 91.88 141 ASN A CA 1
ATOM 1150 C C . ASN A 1 141 ? -15.062 5.791 19.954 1.00 91.88 141 ASN A C 1
ATOM 1152 O O . ASN A 1 141 ? -14.938 5.325 21.085 1.00 91.88 141 ASN A O 1
ATOM 1156 N N . ASP A 1 142 ? -14.138 6.573 19.394 1.00 88.25 142 ASP A N 1
ATOM 1157 C CA . ASP A 1 142 ? -12.957 7.019 20.106 1.00 88.25 142 ASP A CA 1
ATOM 1158 C C . ASP A 1 142 ? -13.230 8.290 20.917 1.00 88.25 142 ASP A C 1
ATOM 1160 O O . ASP A 1 142 ? -13.627 9.335 20.385 1.00 88.25 142 ASP A O 1
ATOM 1164 N N . ASN A 1 143 ? -12.966 8.179 22.216 1.00 84.81 143 ASN A N 1
ATOM 1165 C CA . ASN A 1 143 ? -13.041 9.276 23.177 1.00 84.81 143 ASN A CA 1
ATOM 1166 C C . ASN A 1 143 ? -11.659 9.897 23.454 1.00 84.81 143 ASN A C 1
ATOM 1168 O O . ASN A 1 143 ? -11.570 10.890 24.172 1.00 84.81 143 ASN A O 1
ATOM 1172 N N . ASP A 1 144 ? -10.584 9.334 22.894 1.00 82.31 144 ASP A N 1
ATOM 1173 C CA . ASP A 1 144 ? -9.220 9.835 23.050 1.00 82.31 144 ASP A CA 1
ATOM 1174 C C . ASP A 1 144 ? -8.870 10.886 21.984 1.00 82.31 144 ASP A C 1
ATOM 1176 O O . ASP A 1 144 ? -8.306 10.604 20.921 1.00 82.31 144 ASP A O 1
ATOM 1180 N N . PHE A 1 145 ? -9.153 12.148 22.308 1.00 74.81 145 PHE A N 1
ATOM 1181 C CA . PHE A 1 145 ? -8.868 13.292 21.437 1.00 74.81 145 PHE A CA 1
ATOM 1182 C C . PHE A 1 145 ? -7.385 13.456 21.086 1.00 74.81 145 PHE A C 1
ATOM 1184 O O . PHE A 1 145 ? -7.064 14.103 20.091 1.00 74.81 145 PHE A O 1
ATOM 1191 N N . SER A 1 146 ? -6.478 12.857 21.860 1.00 75.12 146 SER A N 1
ATOM 1192 C CA . SER A 1 146 ? -5.043 13.025 21.666 1.00 75.12 146 SER A CA 1
ATOM 1193 C C . SER A 1 146 ? -4.543 12.354 20.372 1.00 75.12 146 SER A C 1
ATOM 1195 O O . SER A 1 146 ? -3.551 12.788 19.788 1.00 75.12 146 SER A O 1
ATOM 1197 N N . THR A 1 147 ? -5.258 11.341 19.866 1.00 77.12 147 THR A N 1
ATOM 1198 C CA . THR A 1 147 ? -4.865 10.568 18.671 1.00 77.12 147 THR A CA 1
ATOM 1199 C C . THR A 1 147 ? -5.364 11.156 17.351 1.00 77.12 147 THR A C 1
ATOM 1201 O O . THR A 1 147 ? -4.963 10.690 16.286 1.00 77.12 147 THR A O 1
ATOM 1204 N N . ASN A 1 148 ? -6.220 12.184 17.392 1.00 81.12 148 ASN A N 1
ATOM 1205 C CA . ASN A 1 148 ? -6.772 12.866 16.215 1.00 81.12 148 ASN A CA 1
ATOM 1206 C C . ASN A 1 148 ? -7.440 11.942 15.171 1.00 81.12 148 ASN A C 1
ATOM 1208 O O . ASN A 1 148 ? -7.556 12.319 14.003 1.00 81.12 148 ASN A O 1
ATOM 1212 N N . LEU A 1 149 ? -7.946 10.764 15.567 1.00 87.44 149 LEU A N 1
ATOM 1213 C CA . LEU A 1 149 ? -8.618 9.814 14.661 1.00 87.44 149 LEU A CA 1
ATOM 1214 C C . LEU A 1 149 ? -9.707 10.486 13.799 1.00 87.44 149 LEU A C 1
ATOM 1216 O O . LEU A 1 149 ? -9.766 10.278 12.581 1.00 87.44 149 LEU A O 1
ATOM 1220 N N . LYS A 1 150 ? -10.502 11.373 14.413 1.00 86.38 150 LYS A N 1
ATOM 1221 C CA . LYS A 1 150 ? -11.604 12.113 13.769 1.00 86.38 150 LYS A CA 1
ATOM 1222 C C . LYS A 1 150 ? -11.156 13.029 12.624 1.00 86.38 150 LYS A C 1
ATOM 1224 O O . LYS A 1 150 ? -11.908 13.217 11.674 1.00 86.38 150 LYS A O 1
ATOM 1229 N N . MET A 1 151 ? -9.924 13.545 12.641 1.00 84.06 151 MET A N 1
ATOM 1230 C CA . MET A 1 151 ? -9.390 14.431 11.588 1.00 84.06 151 MET A CA 1
ATOM 1231 C C . MET A 1 151 ? -9.254 13.737 10.217 1.00 84.06 151 MET A C 1
ATOM 1233 O O . MET A 1 151 ? -9.210 14.381 9.157 1.00 84.06 151 MET A O 1
ATOM 1237 N N . TYR A 1 152 ? -9.175 12.410 10.244 1.00 85.38 152 TYR A N 1
ATOM 1238 C CA . TYR A 1 152 ? -8.985 11.548 9.081 1.00 85.38 152 TYR A CA 1
ATOM 1239 C C . TYR A 1 152 ? -10.256 10.786 8.697 1.00 85.38 152 TYR A C 1
ATOM 1241 O O . TYR A 1 152 ? -10.256 10.000 7.747 1.00 85.38 152 TYR A O 1
ATOM 1249 N N . GLN A 1 153 ? -11.360 11.036 9.400 1.00 83.38 153 GLN A N 1
ATOM 1250 C CA . GLN A 1 153 ? -12.650 10.456 9.071 1.00 83.38 153 GLN A CA 1
ATOM 1251 C C . GLN A 1 153 ? -13.070 10.840 7.645 1.00 83.38 153 GLN A C 1
ATOM 1253 O O . GLN A 1 153 ? -12.957 11.992 7.226 1.00 83.38 153 GLN A O 1
ATOM 1258 N N . GLY A 1 154 ? -13.520 9.850 6.871 1.00 82.38 154 GLY A N 1
ATOM 1259 C CA . GLY A 1 154 ? -13.876 10.023 5.460 1.00 82.38 154 GLY A CA 1
ATOM 1260 C C . GLY A 1 154 ? -12.686 10.189 4.504 1.00 82.38 154 GLY A C 1
ATOM 1261 O O . GLY A 1 154 ? -12.908 10.245 3.298 1.00 82.38 154 GLY A O 1
ATOM 1262 N N . LYS A 1 155 ? -11.445 10.246 5.012 1.00 86.12 155 LYS A N 1
ATOM 1263 C CA . LYS A 1 155 ? -10.216 10.229 4.199 1.00 86.12 155 LYS A CA 1
ATOM 1264 C C . LYS A 1 155 ? -9.606 8.839 4.094 1.00 86.12 155 LYS A C 1
ATOM 1266 O O . LYS A 1 155 ? -8.913 8.582 3.123 1.00 86.12 155 LYS A O 1
ATOM 1271 N N . ILE A 1 156 ? -9.846 7.969 5.074 1.00 90.88 156 ILE A N 1
ATOM 1272 C CA . ILE A 1 156 ? -9.432 6.563 5.038 1.00 90.88 156 ILE A CA 1
ATOM 1273 C C . ILE A 1 156 ? -10.538 5.740 4.383 1.00 90.88 156 ILE A C 1
ATOM 1275 O O . ILE A 1 156 ? -11.694 5.810 4.800 1.00 90.88 156 ILE A O 1
ATOM 1279 N N . PHE A 1 157 ? -10.182 4.974 3.356 1.00 90.75 157 PHE A N 1
ATOM 1280 C CA . PHE A 1 157 ? -11.122 4.196 2.559 1.00 90.75 157 PHE A CA 1
ATOM 1281 C C . PHE A 1 157 ? -10.549 2.829 2.183 1.00 90.75 157 PHE A C 1
ATOM 1283 O O . PHE A 1 157 ? -9.339 2.593 2.197 1.00 90.75 157 PHE A O 1
ATOM 1290 N N . HIS A 1 158 ? -11.456 1.922 1.857 1.00 92.31 158 HIS A N 1
ATOM 1291 C CA . HIS A 1 158 ? -11.151 0.615 1.310 1.00 92.31 158 HIS A CA 1
ATOM 1292 C C . HIS A 1 158 ? -10.700 0.741 -0.143 1.00 92.31 158 HIS A C 1
ATOM 1294 O O . HIS A 1 158 ? -11.367 1.404 -0.930 1.00 92.31 158 HIS A O 1
ATOM 1300 N N . LEU A 1 159 ? -9.566 0.119 -0.457 1.00 90.94 159 LEU A N 1
ATOM 1301 C CA . LEU A 1 159 ? -9.119 -0.118 -1.823 1.00 90.94 159 LEU A CA 1
ATOM 1302 C C . LEU A 1 159 ? -9.693 -1.454 -2.251 1.00 90.94 159 LEU A C 1
ATOM 1304 O O . LEU A 1 159 ? -9.533 -2.421 -1.502 1.00 90.94 159 LEU A O 1
ATOM 1308 N N . ASP A 1 160 ? -10.287 -1.543 -3.434 1.00 89.81 160 ASP A N 1
ATOM 1309 C CA . ASP A 1 160 ? -10.667 -2.842 -3.976 1.00 89.81 160 ASP A CA 1
ATOM 1310 C C . ASP A 1 160 ? -9.427 -3.736 -4.208 1.00 89.81 160 ASP A C 1
ATOM 1312 O O . ASP A 1 160 ? -8.273 -3.335 -4.014 1.00 89.81 160 ASP A O 1
ATOM 1316 N N . VAL A 1 161 ? -9.648 -5.005 -4.558 1.00 89.94 161 VAL A N 1
ATOM 1317 C CA . VAL A 1 161 ? -8.546 -5.966 -4.740 1.00 89.94 161 VAL A CA 1
ATOM 1318 C C . VAL A 1 161 ? -7.578 -5.513 -5.839 1.00 89.94 161 VAL A C 1
ATOM 1320 O O . VAL A 1 161 ? -6.365 -5.634 -5.667 1.00 89.94 161 VAL A O 1
ATOM 1323 N N . SER A 1 162 ? -8.091 -4.982 -6.948 1.00 90.12 162 SER A N 1
ATOM 1324 C CA . SER A 1 162 ? -7.274 -4.539 -8.078 1.00 90.12 162 SER A CA 1
ATOM 1325 C C . SER A 1 162 ? -6.474 -3.288 -7.722 1.00 90.12 162 SER A C 1
ATOM 1327 O O . SER A 1 162 ? -5.276 -3.227 -7.986 1.00 90.12 162 SER A O 1
ATOM 1329 N N . GLU A 1 163 ? -7.107 -2.304 -7.089 1.00 90.88 163 GLU A N 1
ATOM 1330 C CA . GLU A 1 163 ? -6.479 -1.058 -6.651 1.00 90.88 163 GLU A CA 1
ATOM 1331 C C . GLU A 1 163 ? -5.388 -1.308 -5.611 1.00 90.88 163 GLU A C 1
ATOM 1333 O O . GLU A 1 163 ? -4.291 -0.747 -5.697 1.00 90.88 163 GLU A O 1
ATOM 1338 N N . TYR A 1 164 ? -5.666 -2.181 -4.639 1.00 93.19 164 TYR A N 1
ATOM 1339 C CA . TYR A 1 164 ? -4.681 -2.590 -3.647 1.00 93.19 164 TYR A CA 1
ATOM 1340 C C . TYR A 1 164 ? -3.484 -3.273 -4.314 1.00 93.19 164 TYR A C 1
ATOM 1342 O O . TYR A 1 164 ? -2.347 -2.872 -4.070 1.00 93.19 164 TYR A O 1
ATOM 1350 N N . ASN A 1 165 ? -3.726 -4.253 -5.189 1.00 94.19 165 ASN A N 1
ATOM 1351 C CA . ASN A 1 165 ? -2.656 -4.978 -5.874 1.00 94.19 165 ASN A CA 1
ATOM 1352 C C . ASN A 1 165 ? -1.802 -4.043 -6.739 1.00 94.19 165 ASN A C 1
ATOM 1354 O O . ASN A 1 165 ? -0.576 -4.114 -6.699 1.00 94.19 165 ASN A O 1
ATOM 1358 N N . ASN A 1 166 ? -2.429 -3.122 -7.470 1.00 94.38 166 ASN A N 1
ATOM 1359 C CA . ASN A 1 166 ? -1.719 -2.125 -8.268 1.00 94.38 166 ASN A CA 1
ATOM 1360 C C . ASN A 1 166 ? -0.868 -1.197 -7.390 1.00 94.38 166 ASN A C 1
ATOM 1362 O O . ASN A 1 166 ? 0.290 -0.932 -7.710 1.00 94.38 166 ASN A O 1
ATOM 1366 N N . THR A 1 167 ? -1.409 -0.758 -6.251 1.00 94.31 167 THR A N 1
ATOM 1367 C CA . THR A 1 167 ? -0.684 0.066 -5.272 1.00 94.31 167 THR A CA 1
ATOM 1368 C C . THR A 1 167 ? 0.519 -0.680 -4.692 1.00 94.31 167 THR A C 1
ATOM 1370 O O . THR A 1 167 ? 1.616 -0.125 -4.618 1.00 94.31 167 THR A O 1
ATOM 1373 N N . ASP A 1 168 ? 0.332 -1.937 -4.289 1.00 95.56 168 ASP A N 1
ATOM 1374 C CA . ASP A 1 168 ? 1.380 -2.792 -3.729 1.00 95.56 168 ASP A CA 1
ATOM 1375 C C . ASP A 1 168 ? 2.500 -3.054 -4.748 1.00 95.56 168 ASP A C 1
ATOM 1377 O O . ASP A 1 168 ? 3.685 -2.917 -4.431 1.00 95.56 168 ASP A O 1
ATOM 1381 N N . VAL A 1 169 ? 2.148 -3.339 -6.006 1.00 97.00 169 VAL A N 1
ATOM 1382 C CA . VAL A 1 169 ? 3.138 -3.497 -7.077 1.00 97.00 169 VAL A CA 1
ATOM 1383 C C . VAL A 1 169 ? 3.893 -2.190 -7.324 1.00 97.00 169 VAL A C 1
ATOM 1385 O O . VAL A 1 169 ? 5.123 -2.221 -7.347 1.00 97.00 169 VAL A O 1
ATOM 1388 N N . LEU A 1 170 ? 3.215 -1.040 -7.428 1.00 96.56 170 LEU A N 1
ATOM 1389 C CA . LEU A 1 170 ? 3.883 0.266 -7.543 1.00 96.56 170 LEU A CA 1
ATOM 1390 C C . LEU A 1 170 ? 4.851 0.509 -6.379 1.00 96.56 170 LEU A C 1
ATOM 1392 O O . LEU A 1 170 ? 5.989 0.935 -6.585 1.00 96.56 170 LEU A O 1
ATOM 1396 N N . TYR A 1 171 ? 4.437 0.193 -5.151 1.00 95.62 171 TYR A N 1
ATOM 1397 C CA . TYR A 1 171 ? 5.280 0.369 -3.975 1.00 95.62 171 TYR A CA 1
ATOM 1398 C C . TYR A 1 171 ? 6.542 -0.499 -4.045 1.00 95.62 171 TYR A C 1
ATOM 1400 O O . TYR A 1 171 ? 7.653 -0.029 -3.764 1.00 95.62 171 TYR A O 1
ATOM 1408 N N . LYS A 1 172 ? 6.395 -1.752 -4.484 1.00 96.88 172 LYS A N 1
ATOM 1409 C CA . LYS A 1 172 ? 7.511 -2.675 -4.711 1.00 96.88 172 LYS A CA 1
ATOM 1410 C C . LYS A 1 172 ? 8.427 -2.208 -5.844 1.00 96.88 172 LYS A C 1
ATOM 1412 O O . LYS A 1 172 ? 9.643 -2.304 -5.679 1.00 96.88 172 LYS A O 1
ATOM 1417 N N . ILE A 1 173 ? 7.886 -1.634 -6.924 1.00 96.81 173 ILE A N 1
ATOM 1418 C CA . ILE A 1 173 ? 8.681 -1.027 -8.003 1.00 96.81 173 ILE A CA 1
ATOM 1419 C C . ILE A 1 173 ? 9.544 0.105 -7.443 1.00 96.81 173 ILE A C 1
ATOM 1421 O O . ILE A 1 173 ? 10.760 0.085 -7.620 1.00 96.81 173 ILE A O 1
ATOM 1425 N N . TYR A 1 174 ? 8.962 1.045 -6.692 1.00 95.44 174 TYR A N 1
ATOM 1426 C CA . TYR A 1 174 ? 9.728 2.135 -6.076 1.00 95.44 174 TYR A CA 1
ATOM 1427 C C . TYR A 1 174 ? 10.791 1.638 -5.097 1.00 95.44 174 TYR A C 1
ATOM 1429 O O . TYR A 1 174 ? 11.888 2.199 -5.033 1.00 95.44 174 TYR A O 1
ATOM 1437 N N . LYS A 1 175 ? 10.501 0.575 -4.338 1.00 94.81 175 LYS A N 1
ATOM 1438 C CA . LYS A 1 175 ? 11.492 -0.060 -3.466 1.00 94.81 175 LYS A CA 1
ATOM 1439 C C . LYS A 1 175 ? 12.655 -0.632 -4.277 1.00 94.81 175 LYS A C 1
ATOM 1441 O O . LYS A 1 175 ? 13.795 -0.281 -3.987 1.00 94.81 175 LYS A O 1
ATOM 1446 N N . ALA A 1 176 ? 12.375 -1.445 -5.294 1.00 94.69 176 ALA A N 1
ATOM 1447 C CA . ALA A 1 176 ? 13.398 -2.006 -6.173 1.00 94.69 176 ALA A CA 1
ATOM 1448 C C . ALA A 1 176 ? 14.212 -0.897 -6.857 1.00 94.69 176 ALA A C 1
ATOM 1450 O O . ALA A 1 176 ? 15.438 -0.942 -6.871 1.00 94.69 176 ALA A O 1
ATOM 1451 N N . PHE A 1 177 ? 13.552 0.155 -7.338 1.00 91.81 177 PHE A N 1
ATOM 1452 C CA . PHE A 1 177 ? 14.216 1.263 -8.011 1.00 91.81 177 PHE A CA 1
ATOM 1453 C C . PHE A 1 177 ? 15.143 2.067 -7.087 1.00 91.81 177 PHE A C 1
ATOM 1455 O O . PHE A 1 177 ? 16.253 2.421 -7.485 1.00 91.81 177 PHE A O 1
ATOM 1462 N N . ARG A 1 178 ? 14.744 2.324 -5.834 1.00 90.81 178 ARG A N 1
ATOM 1463 C CA . ARG A 1 178 ? 15.627 2.975 -4.849 1.00 90.81 178 ARG A CA 1
ATOM 1464 C C . ARG A 1 178 ? 16.821 2.106 -4.471 1.00 90.81 178 ARG A C 1
ATOM 1466 O O . ARG A 1 178 ? 17.921 2.638 -4.355 1.00 90.81 178 ARG A O 1
ATOM 1473 N N . GLU A 1 179 ? 16.624 0.799 -4.300 1.00 91.19 179 GLU A N 1
ATOM 1474 C CA . GLU A 1 179 ? 17.727 -0.131 -4.035 1.00 91.19 179 GLU A CA 1
ATOM 1475 C C . GLU A 1 179 ? 18.705 -0.173 -5.209 1.00 91.19 179 GLU A C 1
ATOM 1477 O O . GLU A 1 179 ? 19.909 -0.049 -5.002 1.00 91.19 179 GLU A O 1
ATOM 1482 N N . PHE A 1 180 ? 18.196 -0.237 -6.442 1.00 88.75 180 PHE A N 1
ATOM 1483 C CA . PHE A 1 180 ? 19.012 -0.115 -7.646 1.00 88.75 180 PHE A CA 1
ATOM 1484 C C . PHE A 1 180 ? 19.841 1.175 -7.619 1.00 88.75 180 PHE A C 1
ATOM 1486 O O . PHE A 1 180 ? 21.067 1.103 -7.598 1.00 88.75 180 PHE A O 1
ATOM 1493 N N . LYS A 1 181 ? 19.195 2.346 -7.501 1.00 86.00 181 LYS A N 1
ATOM 1494 C CA . LYS A 1 181 ? 19.868 3.657 -7.422 1.00 86.00 181 LYS A CA 1
ATOM 1495 C C . LYS A 1 181 ? 20.939 3.709 -6.327 1.00 86.00 181 LYS A C 1
ATOM 1497 O O . LYS A 1 181 ? 22.037 4.208 -6.560 1.00 86.00 181 LYS A O 1
ATOM 1502 N N . SER A 1 182 ? 20.626 3.200 -5.137 1.00 86.62 182 SER A N 1
ATOM 1503 C CA . SER A 1 182 ? 21.554 3.161 -4.003 1.00 86.62 182 SER A CA 1
ATOM 1504 C C . SER A 1 182 ? 22.769 2.284 -4.302 1.00 86.62 182 SER A C 1
ATOM 1506 O O . SER A 1 182 ? 23.904 2.696 -4.072 1.00 86.62 182 SER A O 1
ATOM 1508 N N . LYS A 1 183 ? 22.561 1.087 -4.861 1.00 86.06 183 LYS A N 1
ATOM 1509 C CA . LY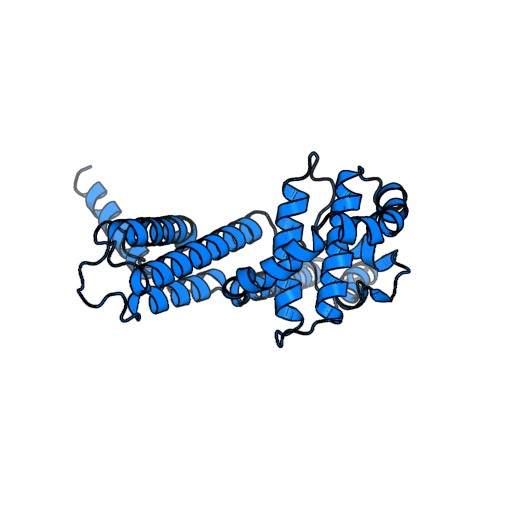S A 1 183 ? 23.650 0.153 -5.164 1.00 86.06 183 LYS A CA 1
ATOM 1510 C C . LYS A 1 183 ? 24.513 0.615 -6.328 1.00 86.06 183 LYS A C 1
ATOM 1512 O O . LYS A 1 183 ? 25.726 0.502 -6.213 1.00 86.06 183 LYS A O 1
ATOM 1517 N N . VAL A 1 184 ? 23.948 1.211 -7.378 1.00 81.62 184 VAL A N 1
ATOM 1518 C CA . VAL A 1 184 ? 24.776 1.783 -8.456 1.00 81.62 184 VAL A CA 1
ATOM 1519 C C . VAL A 1 184 ? 25.715 2.868 -7.921 1.00 81.62 184 VAL A C 1
ATOM 1521 O O . VAL A 1 184 ? 26.877 2.919 -8.303 1.00 81.62 184 VAL A O 1
ATOM 1524 N N . ARG A 1 185 ? 25.241 3.711 -6.996 1.00 77.75 185 ARG A N 1
ATOM 1525 C CA . ARG A 1 185 ? 26.061 4.781 -6.403 1.00 77.75 185 ARG A CA 1
ATOM 1526 C C . ARG A 1 185 ? 27.116 4.272 -5.422 1.00 77.75 185 ARG A C 1
ATOM 1528 O O . ARG A 1 185 ? 28.207 4.822 -5.371 1.00 77.75 185 ARG A O 1
ATOM 1535 N N . ASN A 1 186 ? 26.774 3.262 -4.623 1.00 73.12 186 ASN A N 1
ATOM 1536 C CA . ASN A 1 186 ? 27.575 2.858 -3.464 1.00 73.12 186 ASN A CA 1
ATOM 1537 C C . ASN A 1 186 ? 28.436 1.616 -3.701 1.00 73.12 186 ASN A C 1
ATOM 1539 O O . ASN A 1 186 ? 29.340 1.341 -2.916 1.00 73.12 186 ASN A O 1
ATOM 1543 N N . THR A 1 187 ? 28.134 0.817 -4.724 1.00 60.75 187 THR A N 1
ATOM 1544 C CA . THR A 1 187 ? 28.836 -0.439 -4.977 1.00 60.75 187 THR A CA 1
ATOM 1545 C C . THR A 1 187 ? 29.393 -0.443 -6.390 1.00 60.75 187 THR A C 1
ATOM 1547 O O . THR A 1 187 ? 28.649 -0.302 -7.352 1.00 60.75 187 THR A O 1
ATOM 1550 N N . GLN A 1 188 ? 30.692 -0.713 -6.521 1.00 59.88 188 GLN A N 1
ATOM 1551 C CA . GLN A 1 188 ? 31.281 -1.141 -7.795 1.00 59.88 188 GLN A CA 1
ATOM 1552 C C . GLN A 1 188 ? 30.809 -2.562 -8.193 1.00 59.88 188 GLN A C 1
ATOM 1554 O O . GLN A 1 188 ? 31.213 -3.088 -9.226 1.00 59.88 188 GLN A O 1
ATOM 1559 N N . ASN A 1 189 ? 29.948 -3.205 -7.385 1.00 65.69 189 ASN A N 1
ATOM 1560 C CA . ASN A 1 189 ? 29.385 -4.522 -7.662 1.00 65.69 189 ASN A CA 1
ATOM 1561 C C . ASN A 1 189 ? 28.141 -4.424 -8.559 1.00 65.69 189 ASN A C 1
ATOM 1563 O O . ASN A 1 189 ? 27.006 -4.267 -8.099 1.00 65.69 189 ASN A O 1
ATOM 1567 N N . HIS A 1 190 ? 28.375 -4.584 -9.858 1.00 71.62 190 HIS A N 1
ATOM 1568 C CA . HIS A 1 190 ? 27.358 -4.595 -10.904 1.00 71.62 190 HIS A CA 1
ATOM 1569 C C . HIS A 1 190 ? 26.206 -5.581 -10.619 1.00 71.62 190 HIS A C 1
ATOM 1571 O O . HIS A 1 190 ? 25.035 -5.199 -10.684 1.00 71.62 190 HIS A O 1
ATOM 1577 N N . ASN A 1 191 ? 26.509 -6.818 -10.209 1.00 75.69 191 ASN A N 1
ATOM 1578 C CA . ASN A 1 191 ? 25.508 -7.883 -10.053 1.00 75.69 191 ASN A CA 1
ATOM 1579 C C . ASN A 1 191 ? 24.454 -7.562 -8.983 1.00 75.69 191 ASN A C 1
ATOM 1581 O O . ASN A 1 191 ? 23.265 -7.848 -9.160 1.00 75.69 191 ASN A O 1
ATOM 1585 N N . ASP A 1 192 ? 24.870 -6.909 -7.897 1.00 80.44 192 ASP A N 1
ATOM 1586 C CA . ASP A 1 192 ? 23.980 -6.536 -6.800 1.00 80.44 192 ASP A CA 1
ATOM 1587 C C . ASP A 1 192 ? 23.002 -5.423 -7.162 1.00 80.44 192 ASP A C 1
ATOM 1589 O O . ASP A 1 192 ? 21.894 -5.389 -6.629 1.00 80.44 192 ASP A O 1
ATOM 1593 N N . SER A 1 193 ? 23.381 -4.517 -8.059 1.00 85.69 193 SER A N 1
ATOM 1594 C CA . SER A 1 193 ? 22.456 -3.510 -8.579 1.00 85.69 193 SER A CA 1
ATOM 1595 C C . SER A 1 193 ? 21.474 -4.133 -9.581 1.00 85.69 193 SER A C 1
ATOM 1597 O O . SER A 1 193 ? 20.267 -3.884 -9.518 1.00 85.69 193 SER A O 1
ATOM 1599 N N . CYS A 1 194 ? 21.948 -5.043 -10.436 1.00 87.31 194 CYS A N 1
ATOM 1600 C CA . CYS A 1 194 ? 21.144 -5.610 -11.513 1.00 87.31 194 CYS A CA 1
ATOM 1601 C C . CYS A 1 194 ? 20.011 -6.513 -11.049 1.00 87.31 194 CYS A C 1
ATOM 1603 O O . CYS A 1 194 ? 18.970 -6.546 -11.704 1.00 87.31 194 CYS A O 1
ATOM 1605 N N . LYS A 1 195 ? 20.136 -7.181 -9.896 1.00 90.94 195 LYS A N 1
ATOM 1606 C CA . LYS A 1 195 ? 18.998 -7.914 -9.314 1.00 90.94 195 LYS A CA 1
ATOM 1607 C C . LYS A 1 195 ? 17.796 -6.997 -9.053 1.00 90.94 195 LYS A C 1
ATOM 1609 O O . LYS A 1 195 ? 16.659 -7.393 -9.291 1.00 90.94 195 LYS A O 1
ATOM 1614 N N . TYR A 1 196 ? 18.039 -5.752 -8.636 1.00 92.00 196 TYR A N 1
ATOM 1615 C CA . TYR A 1 196 ? 16.982 -4.778 -8.376 1.00 92.00 196 TYR A CA 1
ATOM 1616 C C . TYR A 1 196 ? 16.435 -4.151 -9.662 1.00 92.00 196 TYR A C 1
ATOM 1618 O O . TYR A 1 196 ? 15.231 -3.923 -9.754 1.00 92.00 196 TYR A O 1
ATOM 1626 N N . ALA A 1 197 ? 17.278 -3.936 -10.677 1.00 90.81 197 ALA A N 1
ATOM 1627 C CA . ALA A 1 197 ? 16.819 -3.523 -12.006 1.00 90.81 197 ALA A CA 1
ATOM 1628 C C . ALA A 1 197 ? 15.915 -4.590 -12.657 1.00 90.81 197 ALA A C 1
ATOM 1630 O O . ALA A 1 197 ? 14.849 -4.265 -13.185 1.00 90.81 197 ALA A O 1
ATOM 1631 N N . LYS A 1 198 ? 16.291 -5.873 -12.555 1.00 92.75 198 LYS A N 1
ATOM 1632 C CA . LYS A 1 198 ? 15.471 -7.007 -13.009 1.00 92.75 198 LYS A CA 1
ATOM 1633 C C . LYS A 1 198 ? 14.131 -7.064 -12.283 1.00 92.75 198 LYS A C 1
ATOM 1635 O O . LYS A 1 198 ? 13.095 -7.189 -12.928 1.00 92.75 198 LYS A O 1
ATOM 1640 N N . GLU A 1 199 ? 14.140 -6.922 -10.959 1.00 95.12 199 GLU A N 1
ATOM 1641 C CA . GLU A 1 199 ? 12.911 -6.930 -10.162 1.00 95.12 199 GLU A CA 1
ATOM 1642 C C . GLU A 1 199 ? 11.992 -5.749 -10.507 1.00 95.12 199 GLU A C 1
ATOM 1644 O O . GLU A 1 199 ? 10.791 -5.940 -10.688 1.00 95.12 199 GLU A O 1
ATOM 1649 N N . CYS A 1 200 ? 12.554 -4.547 -10.682 1.00 94.62 200 CYS A N 1
ATOM 1650 C CA . CYS A 1 200 ? 11.824 -3.372 -11.162 1.00 94.62 200 CYS A CA 1
ATOM 1651 C C . CYS A 1 200 ? 11.125 -3.667 -12.499 1.00 94.62 200 CYS A C 1
ATOM 1653 O O . CYS A 1 200 ? 9.918 -3.468 -12.631 1.00 94.62 200 CYS A O 1
ATOM 1655 N N . SER A 1 201 ? 11.865 -4.227 -13.457 1.00 93.69 201 SER A N 1
ATOM 1656 C CA . SER A 1 201 ? 11.367 -4.543 -14.801 1.00 93.69 201 SER A CA 1
ATOM 1657 C C . SER A 1 201 ? 10.277 -5.619 -14.776 1.00 93.69 201 SER A C 1
ATOM 1659 O O . SER A 1 201 ? 9.242 -5.478 -15.428 1.00 93.69 201 SER A O 1
ATOM 1661 N N . ARG A 1 202 ? 10.462 -6.670 -13.967 1.00 96.06 202 ARG A N 1
ATOM 1662 C CA . ARG A 1 202 ? 9.483 -7.748 -13.769 1.00 96.06 202 ARG A CA 1
ATOM 1663 C C . ARG A 1 202 ? 8.169 -7.218 -13.191 1.00 96.06 202 ARG A C 1
ATOM 1665 O O . ARG A 1 202 ? 7.097 -7.537 -13.703 1.00 96.06 202 ARG A O 1
ATOM 1672 N N . LEU A 1 203 ? 8.247 -6.406 -12.136 1.00 97.62 203 LEU A N 1
ATOM 1673 C CA . LEU A 1 203 ? 7.077 -5.806 -11.493 1.00 97.62 203 LEU A CA 1
ATOM 1674 C C . LEU A 1 203 ? 6.373 -4.820 -12.430 1.00 97.62 203 LEU A C 1
ATOM 1676 O O . LEU A 1 203 ? 5.157 -4.893 -12.578 1.00 97.62 203 LEU A O 1
ATOM 1680 N N . TYR A 1 204 ? 7.124 -3.967 -13.129 1.00 95.69 204 TYR A N 1
ATOM 1681 C CA . TYR A 1 204 ? 6.584 -3.043 -14.127 1.00 95.69 204 TYR A CA 1
ATOM 1682 C C . TYR A 1 204 ? 5.780 -3.787 -15.201 1.00 95.69 204 TYR A C 1
ATOM 1684 O O . TYR A 1 204 ? 4.611 -3.475 -15.442 1.00 95.69 204 TYR A O 1
ATOM 1692 N N . LYS A 1 205 ? 6.365 -4.846 -15.778 1.00 94.38 205 LYS A N 1
ATOM 1693 C CA . LYS A 1 205 ? 5.708 -5.705 -16.774 1.00 94.38 205 LYS A CA 1
ATOM 1694 C C . LYS A 1 205 ? 4.411 -6.338 -16.274 1.00 94.38 205 LYS A C 1
ATOM 1696 O O . LYS A 1 205 ? 3.493 -6.521 -17.068 1.00 94.38 205 LYS A O 1
ATOM 1701 N N . SER A 1 206 ? 4.315 -6.661 -14.983 1.00 95.56 206 SER A N 1
ATOM 1702 C CA . SER A 1 206 ? 3.113 -7.301 -14.435 1.00 95.56 206 SER A CA 1
ATOM 1703 C C . SER A 1 206 ? 1.872 -6.403 -14.418 1.00 95.56 206 SER A C 1
ATOM 1705 O O . SER A 1 206 ? 0.762 -6.929 -14.398 1.00 95.56 206 SER A O 1
ATOM 1707 N N . ILE A 1 207 ? 2.031 -5.073 -14.459 1.00 95.00 207 ILE A N 1
ATOM 1708 C CA . ILE A 1 207 ? 0.902 -4.130 -14.353 1.00 95.00 207 ILE A CA 1
ATOM 1709 C C . ILE A 1 207 ? 0.767 -3.171 -15.539 1.00 95.00 207 ILE A C 1
ATOM 1711 O O . ILE A 1 207 ? -0.327 -2.667 -15.775 1.00 95.00 207 ILE A O 1
ATOM 1715 N N . ILE A 1 208 ? 1.812 -2.973 -16.350 1.00 93.69 208 ILE A N 1
ATOM 1716 C CA . ILE A 1 208 ? 1.769 -2.060 -17.507 1.00 93.69 208 ILE A CA 1
ATOM 1717 C C . ILE A 1 208 ? 0.753 -2.470 -18.586 1.00 93.69 208 ILE A C 1
ATOM 1719 O O . ILE A 1 208 ? 0.231 -1.612 -19.289 1.00 93.69 208 ILE A O 1
ATOM 1723 N N . ASN A 1 209 ? 0.399 -3.756 -18.690 1.00 89.94 209 ASN A N 1
ATOM 1724 C CA . ASN A 1 209 ? -0.626 -4.227 -19.634 1.00 89.94 209 ASN A CA 1
ATOM 1725 C C . ASN A 1 209 ? -2.037 -3.701 -19.312 1.00 89.94 209 ASN A C 1
ATOM 1727 O O . ASN A 1 209 ? -2.924 -3.781 -20.156 1.00 89.94 209 ASN A O 1
ATOM 1731 N N . GLN A 1 210 ? -2.251 -3.154 -18.111 1.00 90.44 210 GLN A N 1
ATOM 1732 C CA . GLN A 1 210 ? -3.495 -2.468 -17.750 1.00 90.44 210 GLN A CA 1
ATOM 1733 C C . GLN A 1 210 ? -3.590 -1.071 -18.388 1.00 90.44 210 GLN A C 1
ATOM 1735 O O . GLN A 1 210 ? -4.656 -0.453 -18.390 1.00 90.44 210 GLN A O 1
ATOM 1740 N N . CYS A 1 211 ? -2.485 -0.559 -18.932 1.00 90.50 211 CYS A N 1
ATOM 1741 C CA . CYS A 1 211 ? -2.437 0.725 -19.603 1.00 90.50 211 CYS A CA 1
ATOM 1742 C C . CYS A 1 211 ? -2.839 0.599 -21.065 1.00 90.50 211 CYS A C 1
ATOM 1744 O O . CYS A 1 211 ? -2.261 -0.169 -21.832 1.00 90.50 211 CYS A O 1
ATOM 1746 N N . VAL A 1 212 ? -3.816 1.409 -21.458 1.00 85.56 212 VAL A N 1
ATOM 1747 C CA . VAL A 1 212 ? -4.259 1.508 -22.847 1.00 85.56 212 VAL A CA 1
ATOM 1748 C C . VAL A 1 212 ? -3.511 2.667 -23.507 1.00 85.56 212 VAL A C 1
ATOM 1750 O O . VAL A 1 212 ? -3.440 3.744 -22.906 1.00 85.56 212 VAL A O 1
ATOM 1753 N N . PRO A 1 213 ? -2.966 2.485 -24.726 1.00 79.38 213 PRO A N 1
ATOM 1754 C CA . PRO A 1 213 ? -2.392 3.584 -25.493 1.00 79.38 213 PRO A CA 1
ATOM 1755 C C . PRO A 1 213 ? -3.346 4.784 -25.551 1.00 79.38 213 PRO A C 1
ATOM 1757 O O . PRO A 1 213 ? -4.558 4.614 -25.683 1.00 79.38 213 PRO A O 1
ATOM 1760 N N . ASP A 1 214 ? -2.796 5.987 -25.388 1.00 73.81 214 ASP A N 1
ATOM 1761 C CA . ASP A 1 214 ? -3.516 7.266 -25.468 1.00 73.81 214 ASP A CA 1
ATOM 1762 C C . ASP A 1 214 ? -4.646 7.469 -24.435 1.00 73.81 214 ASP A C 1
ATOM 1764 O O . ASP A 1 214 ? -5.367 8.466 -24.476 1.00 73.81 214 ASP A O 1
ATOM 1768 N N . LYS A 1 215 ? -4.777 6.569 -23.448 1.00 77.56 215 LYS A N 1
ATOM 1769 C CA . LYS A 1 215 ? -5.659 6.743 -22.287 1.00 77.56 215 LYS A CA 1
ATOM 1770 C C . LYS A 1 215 ? -4.834 6.906 -21.019 1.00 77.56 215 LYS A C 1
ATOM 1772 O O . LYS A 1 215 ? -4.320 5.939 -20.462 1.00 77.56 215 LYS A O 1
ATOM 1777 N N . SER A 1 216 ? -4.773 8.138 -20.527 1.00 74.94 216 SER A N 1
ATOM 1778 C CA . SER A 1 216 ? -4.174 8.429 -19.227 1.00 74.94 216 SER A CA 1
ATOM 1779 C C . SER A 1 216 ? -5.091 7.969 -18.087 1.00 74.94 216 SER A C 1
ATOM 1781 O O . SER A 1 216 ? -6.306 8.215 -18.056 1.00 74.94 216 SER A O 1
ATOM 1783 N N . ASN A 1 217 ? -4.481 7.271 -17.138 1.00 84.88 217 ASN A N 1
ATOM 1784 C CA . ASN A 1 217 ? -4.992 7.077 -15.794 1.00 84.88 217 ASN A CA 1
ATOM 1785 C C . ASN A 1 217 ? -3.800 7.153 -14.831 1.00 84.88 217 ASN A C 1
ATOM 1787 O O . ASN A 1 217 ? -2.662 6.931 -15.237 1.00 84.88 217 ASN A O 1
ATOM 1791 N N . SER A 1 218 ? -4.066 7.435 -13.561 1.00 87.25 218 SER A N 1
ATOM 1792 C CA . SER A 1 218 ? -3.034 7.689 -12.548 1.00 87.25 218 SER A CA 1
ATOM 1793 C C . SER A 1 218 ? -2.022 6.555 -12.375 1.00 87.25 218 SER A C 1
ATOM 1795 O O . SER A 1 218 ? -0.844 6.830 -12.176 1.00 87.25 218 SER A O 1
ATOM 1797 N N . LEU A 1 219 ? -2.441 5.290 -12.502 1.00 90.69 219 LEU A N 1
ATOM 1798 C CA . LEU A 1 219 ? -1.519 4.148 -12.492 1.00 90.69 219 LEU A CA 1
ATOM 1799 C C . LEU A 1 219 ? -0.530 4.244 -13.661 1.00 90.69 219 LEU A C 1
ATOM 1801 O O . LEU A 1 219 ? 0.675 4.099 -13.476 1.00 90.69 219 LEU A O 1
ATOM 1805 N N . CYS A 1 220 ? -1.038 4.502 -14.863 1.00 91.94 220 CYS A N 1
ATOM 1806 C CA . CYS A 1 220 ? -0.229 4.602 -16.075 1.00 91.94 220 CYS A CA 1
ATOM 1807 C C . CYS A 1 220 ? 0.656 5.847 -16.096 1.00 91.94 220 CYS A C 1
ATOM 1809 O O . CYS A 1 220 ? 1.787 5.779 -16.575 1.00 91.94 220 CYS A O 1
ATOM 1811 N N . ASP A 1 221 ? 0.169 6.959 -15.552 1.00 90.94 221 ASP A N 1
ATOM 1812 C CA . ASP A 1 221 ? 0.950 8.182 -15.403 1.00 90.94 221 ASP A CA 1
ATOM 1813 C C . ASP A 1 221 ? 2.136 7.941 -14.455 1.00 90.94 221 ASP A C 1
ATOM 1815 O O . ASP A 1 221 ? 3.273 8.255 -14.808 1.00 90.94 221 ASP A O 1
ATOM 1819 N N . GLU A 1 222 ? 1.908 7.287 -13.309 1.00 92.94 222 GLU A N 1
ATOM 1820 C CA . GLU A 1 222 ? 2.977 6.950 -12.360 1.00 92.94 222 GLU A CA 1
ATOM 1821 C C . GLU A 1 222 ? 3.967 5.932 -12.956 1.00 92.94 222 GLU A C 1
ATOM 1823 O O . GLU A 1 222 ? 5.181 6.084 -12.817 1.00 92.94 222 GLU A O 1
ATOM 1828 N N . LEU A 1 223 ? 3.492 4.930 -13.708 1.00 93.94 223 LEU A N 1
ATOM 1829 C CA . LEU A 1 223 ? 4.364 4.007 -14.447 1.00 93.94 223 LEU A CA 1
ATOM 1830 C C . LEU A 1 223 ? 5.220 4.735 -15.495 1.00 93.94 223 LEU A C 1
ATOM 1832 O O . LEU A 1 223 ? 6.404 4.426 -15.650 1.00 93.94 223 LEU A O 1
ATOM 1836 N N . ASN A 1 224 ? 4.664 5.722 -16.197 1.00 91.94 224 ASN A N 1
ATOM 1837 C CA . ASN A 1 224 ? 5.430 6.547 -17.130 1.00 91.94 224 ASN A CA 1
ATOM 1838 C C . ASN A 1 224 ? 6.478 7.401 -16.406 1.00 91.94 224 ASN A C 1
ATOM 1840 O O . ASN A 1 224 ? 7.605 7.506 -16.891 1.00 91.94 224 ASN A O 1
ATOM 1844 N N . ILE A 1 225 ? 6.152 7.953 -15.233 1.00 91.94 225 ILE A N 1
ATOM 1845 C CA . ILE A 1 225 ? 7.117 8.664 -14.382 1.00 91.94 225 ILE A CA 1
ATOM 1846 C C . ILE A 1 225 ? 8.263 7.728 -13.989 1.00 91.94 225 ILE A C 1
ATOM 1848 O O . ILE A 1 225 ? 9.423 8.072 -14.207 1.00 91.94 225 ILE A O 1
ATOM 1852 N N . ILE A 1 226 ? 7.959 6.524 -13.492 1.00 92.12 226 ILE A N 1
ATOM 1853 C CA . ILE A 1 226 ? 8.968 5.514 -13.132 1.00 92.12 226 ILE A CA 1
ATOM 1854 C C . ILE A 1 226 ? 9.876 5.204 -14.322 1.00 92.12 226 ILE A C 1
ATOM 1856 O O . ILE A 1 226 ? 11.098 5.217 -14.182 1.00 92.12 226 ILE A O 1
ATOM 1860 N N . ARG A 1 227 ? 9.292 4.939 -15.497 1.00 91.81 227 ARG A N 1
ATOM 1861 C CA . ARG A 1 227 ? 10.037 4.641 -16.727 1.00 91.81 227 ARG A CA 1
ATOM 1862 C C . ARG A 1 227 ? 10.974 5.787 -17.100 1.00 91.81 227 ARG A C 1
ATOM 1864 O O . ARG A 1 227 ? 12.150 5.556 -17.372 1.00 91.81 227 ARG A O 1
ATOM 1871 N N . ASN A 1 228 ? 10.460 7.012 -17.115 1.00 90.75 228 ASN A N 1
ATOM 1872 C CA . ASN A 1 228 ? 11.238 8.188 -17.484 1.00 90.75 228 ASN A CA 1
ATOM 1873 C C . ASN A 1 228 ? 12.370 8.426 -16.489 1.00 90.75 228 ASN A C 1
ATOM 1875 O O . ASN A 1 228 ? 13.507 8.626 -16.904 1.00 90.75 228 ASN A O 1
ATOM 1879 N N . GLU A 1 229 ? 12.094 8.329 -15.187 1.00 89.19 229 GLU A N 1
ATOM 1880 C CA . GLU A 1 229 ? 13.133 8.430 -14.170 1.00 89.19 229 GLU A CA 1
ATOM 1881 C C . GLU A 1 229 ? 14.189 7.342 -14.338 1.00 89.19 229 GLU A C 1
ATOM 1883 O O . GLU A 1 229 ? 15.368 7.660 -14.245 1.00 89.19 229 GLU A O 1
ATOM 1888 N N . PHE A 1 230 ? 13.791 6.087 -14.586 1.00 86.62 230 PHE A N 1
ATOM 1889 C CA . PHE A 1 230 ? 14.701 4.951 -14.746 1.00 86.62 230 PHE A CA 1
ATOM 1890 C C . PHE A 1 230 ? 15.736 5.192 -15.850 1.00 86.62 230 PHE A C 1
ATOM 1892 O O . PHE A 1 230 ? 16.916 4.905 -15.640 1.00 86.62 230 PHE A O 1
ATOM 1899 N N . TYR A 1 231 ? 15.302 5.754 -16.983 1.00 84.94 231 TYR A N 1
ATOM 1900 C CA . TYR A 1 231 ? 16.152 6.023 -18.145 1.00 84.94 231 TYR A CA 1
ATOM 1901 C C . TYR A 1 231 ? 16.845 7.390 -18.140 1.00 84.94 231 TYR A C 1
ATOM 1903 O O . TYR A 1 231 ? 17.869 7.539 -18.800 1.00 84.94 231 TYR A O 1
ATOM 1911 N N . ALA A 1 232 ? 16.327 8.379 -17.408 1.00 83.56 232 ALA A N 1
ATOM 1912 C CA . ALA A 1 232 ? 16.937 9.708 -17.312 1.00 83.56 232 ALA A CA 1
ATOM 1913 C C . ALA A 1 232 ? 18.198 9.736 -16.436 1.00 83.56 232 ALA A C 1
ATOM 1915 O O . ALA A 1 232 ? 18.940 10.714 -16.434 1.00 83.56 232 ALA A O 1
ATOM 1916 N N . GLY A 1 233 ? 18.427 8.693 -15.644 1.00 70.69 233 GLY A N 1
ATOM 1917 C CA . GLY A 1 233 ? 19.519 8.678 -14.697 1.00 70.69 233 GLY A CA 1
ATOM 1918 C C . GLY A 1 233 ? 20.899 8.504 -15.305 1.00 70.69 233 GLY A C 1
ATOM 1919 O O . GLY A 1 233 ? 21.169 7.541 -16.017 1.00 70.69 233 GLY A O 1
ATOM 1920 N N . GLU A 1 234 ? 21.825 9.343 -14.850 1.00 62.44 234 GLU A N 1
ATOM 1921 C CA . GLU A 1 234 ? 23.271 9.196 -15.054 1.00 62.44 234 GLU A CA 1
ATOM 1922 C C . GLU A 1 234 ? 23.836 7.870 -14.501 1.00 62.44 234 GLU A C 1
ATOM 1924 O O . GLU A 1 234 ? 24.950 7.477 -14.822 1.00 62.44 234 GLU A O 1
ATOM 1929 N N . TRP A 1 235 ? 23.068 7.103 -13.719 1.00 64.94 235 TRP A N 1
ATOM 1930 C CA . TRP A 1 235 ? 23.447 5.740 -13.318 1.00 64.94 235 TRP A CA 1
ATOM 1931 C C . TRP A 1 235 ? 23.473 4.743 -14.488 1.00 64.94 235 TRP A C 1
ATOM 1933 O O . TRP A 1 235 ? 23.927 3.619 -14.313 1.00 64.94 235 TRP A O 1
ATOM 1943 N N . LEU A 1 236 ? 22.992 5.133 -15.672 1.00 61.88 236 LEU A N 1
ATOM 1944 C CA . LEU A 1 236 ? 23.150 4.376 -16.915 1.00 61.88 236 LEU A CA 1
ATOM 1945 C C . LEU A 1 236 ? 24.403 4.786 -17.716 1.00 61.88 236 LEU A C 1
ATOM 1947 O O . LEU A 1 236 ? 24.562 4.331 -18.855 1.00 61.88 236 LEU A O 1
ATOM 1951 N N . ILE A 1 237 ? 25.293 5.630 -17.167 1.00 44.75 237 ILE A N 1
ATOM 1952 C CA . ILE A 1 237 ? 26.567 5.988 -17.812 1.00 44.75 237 ILE A CA 1
ATOM 1953 C C . ILE A 1 237 ? 27.369 4.701 -18.052 1.00 44.75 237 ILE A C 1
ATOM 1955 O O . ILE A 1 237 ? 27.836 4.046 -17.125 1.00 44.75 237 ILE A O 1
ATOM 1959 N N . GLY A 1 238 ? 27.463 4.327 -19.333 1.00 48.97 238 GLY A N 1
ATOM 1960 C CA . GLY A 1 238 ? 28.021 3.060 -19.801 1.00 48.97 238 GLY A CA 1
ATOM 1961 C C . GLY A 1 238 ? 27.064 2.168 -20.603 1.00 48.97 238 GLY A C 1
ATOM 1962 O O . GLY A 1 238 ? 27.499 1.087 -20.959 1.00 48.97 238 GLY A O 1
ATOM 1963 N N . LYS A 1 239 ? 25.806 2.571 -20.885 1.00 54.00 239 LYS A N 1
ATOM 1964 C CA . LYS A 1 239 ? 24.783 1.971 -21.803 1.00 54.00 239 LYS A CA 1
ATOM 1965 C C . LYS A 1 239 ? 24.496 0.451 -21.750 1.00 54.00 239 LYS A C 1
ATOM 1967 O O . LYS A 1 239 ? 23.500 0.021 -22.318 1.00 54.00 239 LYS A O 1
ATOM 1972 N N . ASN A 1 240 ? 25.272 -0.329 -21.008 1.00 58.50 240 ASN A N 1
ATOM 1973 C CA . ASN A 1 240 ? 25.232 -1.786 -20.903 1.00 58.50 240 ASN A CA 1
ATOM 1974 C C . ASN A 1 240 ? 25.097 -2.242 -19.439 1.00 58.50 240 ASN A C 1
ATOM 1976 O O . ASN A 1 240 ? 25.278 -3.419 -19.125 1.00 58.50 240 ASN A O 1
ATOM 1980 N N . MET A 1 241 ? 24.801 -1.319 -18.520 1.00 64.81 241 MET A N 1
ATOM 1981 C CA . MET A 1 241 ? 24.574 -1.676 -17.126 1.00 64.81 241 MET A CA 1
ATOM 1982 C C . MET A 1 241 ? 23.261 -2.452 -17.018 1.00 64.81 241 MET A C 1
ATOM 1984 O O . MET A 1 241 ? 22.205 -1.957 -17.408 1.00 64.81 241 MET A O 1
ATOM 1988 N N . CYS A 1 242 ? 23.338 -3.678 -16.503 1.00 77.62 242 CYS A N 1
ATOM 1989 C CA . CYS A 1 242 ? 22.197 -4.574 -16.337 1.00 77.62 242 CYS A CA 1
ATOM 1990 C C . CYS A 1 242 ? 21.432 -4.892 -17.634 1.00 77.62 242 CYS A C 1
ATOM 1992 O O . CYS A 1 242 ? 20.206 -4.925 -17.608 1.00 77.62 242 CYS A O 1
ATOM 1994 N N . MET A 1 243 ? 22.132 -5.193 -18.739 1.00 72.81 243 MET A N 1
ATOM 1995 C CA . MET A 1 243 ? 21.513 -5.634 -20.013 1.00 72.81 243 MET A CA 1
ATOM 1996 C C . MET A 1 243 ? 20.535 -6.810 -19.868 1.00 72.81 243 MET A C 1
ATOM 1998 O O . MET A 1 243 ? 19.664 -7.008 -20.705 1.00 72.81 243 MET A O 1
ATOM 2002 N N . GLU A 1 244 ? 20.683 -7.600 -18.807 1.00 77.38 244 GLU A N 1
ATOM 2003 C CA . GLU A 1 244 ? 19.798 -8.720 -18.490 1.00 77.38 244 GLU A CA 1
ATOM 2004 C C . GLU A 1 244 ? 18.450 -8.288 -17.887 1.00 77.38 244 GLU A C 1
ATOM 2006 O O . GLU A 1 244 ? 17.561 -9.120 -17.714 1.00 77.38 244 GLU A O 1
ATOM 2011 N N . ALA A 1 245 ? 18.301 -7.022 -17.486 1.00 83.25 245 ALA A N 1
ATOM 2012 C CA . ALA A 1 245 ? 17.016 -6.474 -17.087 1.00 83.25 245 ALA A CA 1
ATOM 2013 C C . ALA A 1 245 ? 16.211 -6.132 -18.339 1.00 83.25 245 ALA A C 1
ATOM 2015 O O . ALA A 1 245 ? 16.684 -5.453 -19.249 1.00 83.25 245 ALA A O 1
ATOM 2016 N N . ASP A 1 246 ? 14.971 -6.598 -18.366 1.00 86.50 246 ASP A N 1
ATOM 2017 C CA . ASP A 1 246 ? 14.073 -6.288 -19.461 1.00 86.50 246 ASP A CA 1
ATOM 2018 C C . ASP A 1 246 ? 13.809 -4.777 -19.592 1.00 86.50 246 ASP A C 1
ATOM 2020 O O . ASP A 1 246 ? 13.681 -4.083 -18.584 1.00 86.50 246 ASP A O 1
ATOM 2024 N N . PRO A 1 247 ? 13.619 -4.248 -20.811 1.00 88.12 247 PRO A N 1
ATOM 2025 C CA . PRO A 1 247 ? 13.262 -2.848 -20.978 1.00 88.12 247 PRO A CA 1
ATOM 2026 C C . PRO A 1 247 ? 11.869 -2.543 -20.401 1.00 88.12 247 PRO A C 1
ATOM 2028 O O . PRO A 1 247 ? 10.919 -3.319 -20.560 1.00 88.12 247 PRO A O 1
ATOM 2031 N N . LEU A 1 248 ? 11.727 -1.363 -19.790 1.00 91.50 248 LEU A N 1
ATOM 2032 C CA . LEU A 1 248 ? 10.450 -0.802 -19.356 1.00 91.50 248 LEU A CA 1
ATOM 2033 C C . LEU A 1 248 ? 9.739 -0.203 -20.577 1.00 91.50 248 LEU A C 1
ATOM 2035 O O . LEU A 1 248 ? 9.835 0.992 -20.862 1.00 91.50 248 LEU A O 1
ATOM 2039 N N . LEU A 1 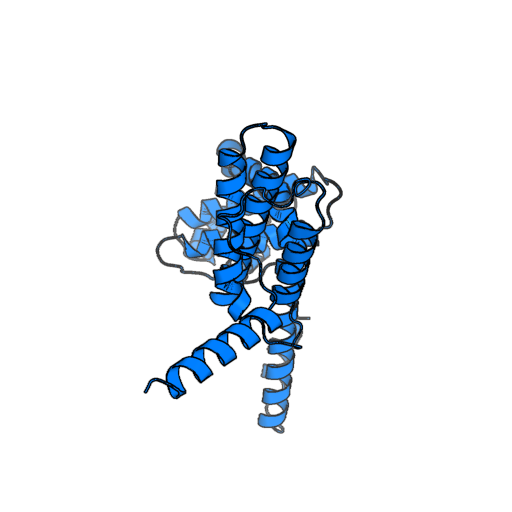249 ? 9.074 -1.061 -21.348 1.00 90.94 249 LEU A N 1
ATOM 2040 C CA . LEU A 1 249 ? 8.342 -0.664 -22.551 1.00 90.94 249 LEU A CA 1
ATOM 2041 C C . LEU A 1 249 ? 7.107 0.173 -22.198 1.00 90.94 249 LEU A C 1
ATOM 2043 O O . LEU A 1 249 ? 6.335 -0.187 -21.316 1.00 90.94 249 LEU A O 1
ATOM 2047 N N . SER A 1 250 ? 6.881 1.257 -22.932 1.00 89.88 250 SER A N 1
ATOM 2048 C CA . SER A 1 250 ? 5.642 2.034 -22.862 1.00 89.88 250 SER A CA 1
ATOM 2049 C C . SER A 1 250 ? 4.434 1.215 -23.349 1.00 89.88 250 SER A C 1
ATOM 2051 O O . SER A 1 250 ? 4.600 0.263 -24.122 1.00 89.88 250 SER A O 1
ATOM 2053 N N . PRO A 1 251 ? 3.198 1.615 -22.996 1.00 87.62 251 PRO A N 1
ATOM 2054 C CA . PRO A 1 251 ? 1.990 0.937 -23.474 1.00 87.62 251 PRO A CA 1
ATOM 2055 C C . PRO A 1 251 ? 1.923 0.832 -25.006 1.00 87.62 251 PRO A C 1
ATOM 2057 O O . PRO A 1 251 ? 1.552 -0.207 -25.552 1.00 87.62 251 PRO A O 1
ATOM 2060 N N . GLY A 1 252 ? 2.348 1.883 -25.718 1.00 86.75 252 GLY A N 1
ATOM 2061 C CA . GLY A 1 252 ? 2.401 1.891 -27.182 1.00 86.75 252 GLY A CA 1
ATOM 2062 C C . GLY A 1 252 ? 3.436 0.918 -27.761 1.00 86.75 252 GLY A C 1
ATOM 2063 O O . GLY A 1 252 ? 3.171 0.270 -28.774 1.00 86.75 252 GLY A O 1
ATOM 2064 N N . GLU A 1 253 ? 4.599 0.770 -27.121 1.00 89.19 253 GLU A N 1
ATOM 2065 C CA . GLU A 1 253 ? 5.626 -0.207 -27.519 1.00 89.19 253 GLU A CA 1
ATOM 2066 C C . GLU A 1 253 ? 5.142 -1.648 -27.305 1.00 89.19 253 GLU A C 1
ATOM 2068 O O . GLU A 1 253 ? 5.326 -2.497 -28.178 1.00 89.19 253 GLU A O 1
ATOM 2073 N N . ILE A 1 254 ? 4.458 -1.911 -26.188 1.00 86.69 254 ILE A N 1
ATOM 2074 C CA . ILE A 1 254 ? 3.857 -3.218 -25.893 1.00 86.69 254 ILE A CA 1
ATOM 2075 C C . ILE A 1 254 ? 2.794 -3.565 -26.934 1.00 86.69 254 ILE A C 1
ATOM 2077 O O . ILE A 1 254 ? 2.838 -4.646 -27.519 1.00 86.69 254 ILE A O 1
ATOM 2081 N N . HIS A 1 255 ? 1.879 -2.637 -27.224 1.00 83.56 255 HIS A N 1
ATOM 2082 C CA . HIS A 1 255 ? 0.812 -2.857 -28.197 1.00 83.56 255 HIS A CA 1
ATOM 2083 C C . HIS A 1 255 ? 1.360 -3.177 -29.599 1.00 83.56 255 HIS A C 1
ATOM 2085 O O . HIS A 1 255 ? 0.937 -4.148 -30.229 1.00 83.56 255 HIS A O 1
ATOM 2091 N N . LYS A 1 256 ? 2.369 -2.424 -30.062 1.00 86.19 256 LYS A N 1
ATOM 2092 C CA . LYS A 1 256 ? 3.056 -2.691 -31.338 1.00 86.19 256 LYS A CA 1
ATOM 2093 C C . LYS A 1 256 ? 3.716 -4.070 -31.361 1.00 86.19 256 LYS A C 1
ATOM 2095 O O . LYS A 1 256 ? 3.659 -4.754 -32.383 1.00 86.19 256 LYS A O 1
ATOM 2100 N N . ASN A 1 257 ? 4.335 -4.488 -30.257 1.00 83.56 257 ASN A N 1
ATOM 2101 C CA . ASN A 1 257 ? 4.960 -5.805 -30.159 1.00 83.56 257 ASN A CA 1
ATOM 2102 C C . ASN A 1 257 ? 3.927 -6.935 -30.218 1.00 83.56 257 ASN A C 1
ATOM 2104 O O . ASN A 1 257 ? 4.174 -7.918 -30.911 1.00 83.56 257 ASN A O 1
ATOM 2108 N N . THR A 1 258 ? 2.765 -6.765 -29.580 1.00 81.44 258 THR A N 1
ATOM 2109 C CA . THR A 1 258 ? 1.655 -7.729 -29.633 1.00 81.44 258 THR A CA 1
ATOM 2110 C C . THR A 1 258 ? 1.070 -7.866 -31.040 1.00 81.44 258 THR A C 1
ATOM 2112 O O . THR A 1 258 ? 0.874 -8.980 -31.512 1.00 81.44 258 THR A O 1
ATOM 2115 N N . ILE A 1 259 ? 0.853 -6.759 -31.760 1.00 78.12 259 ILE A N 1
ATOM 2116 C CA . ILE A 1 259 ? 0.392 -6.816 -33.161 1.00 78.12 259 ILE A CA 1
ATOM 2117 C C . ILE A 1 259 ? 1.413 -7.555 -34.036 1.00 78.12 259 ILE A C 1
ATOM 2119 O O . ILE A 1 259 ? 1.054 -8.408 -34.843 1.00 78.12 259 ILE A O 1
ATOM 2123 N N . ARG A 1 260 ? 2.710 -7.271 -33.859 1.00 80.00 260 ARG A N 1
ATOM 2124 C CA . ARG A 1 260 ? 3.780 -7.934 -34.620 1.00 80.00 260 ARG A CA 1
ATOM 2125 C C . ARG A 1 260 ? 3.857 -9.439 -34.364 1.00 80.00 260 ARG A C 1
ATOM 2127 O O . ARG A 1 260 ? 4.213 -10.173 -35.284 1.00 80.00 260 ARG A O 1
ATOM 2134 N N . THR A 1 261 ? 3.597 -9.902 -33.141 1.00 78.19 261 THR A N 1
ATOM 2135 C CA . THR A 1 261 ? 3.573 -11.338 -32.825 1.00 78.19 261 THR A CA 1
ATOM 2136 C C . THR A 1 261 ? 2.309 -12.022 -33.326 1.00 78.19 261 THR A C 1
ATOM 2138 O O . THR A 1 261 ? 2.419 -13.152 -33.790 1.00 78.19 261 THR A O 1
ATOM 2141 N N . LEU A 1 262 ? 1.151 -11.356 -33.288 1.00 75.25 262 LEU A N 1
ATOM 2142 C CA . LEU A 1 262 ? -0.094 -11.874 -33.869 1.00 75.25 262 LEU A CA 1
ATOM 2143 C C . LEU A 1 262 ? 0.039 -12.052 -35.381 1.00 75.25 262 LEU A C 1
ATOM 2145 O O . LEU A 1 262 ? -0.076 -13.173 -35.860 1.00 75.25 262 LEU A O 1
ATOM 2149 N N . ASN A 1 263 ? 0.460 -11.003 -36.093 1.00 73.31 263 ASN A N 1
ATOM 2150 C CA . ASN A 1 263 ? 0.657 -11.077 -37.540 1.00 73.31 263 ASN A CA 1
ATOM 2151 C C . ASN A 1 263 ? 1.644 -12.190 -37.919 1.00 73.31 263 ASN A C 1
ATOM 2153 O O . ASN A 1 263 ? 1.444 -12.874 -38.908 1.00 73.31 263 ASN A O 1
ATOM 2157 N N . ARG A 1 264 ? 2.702 -12.427 -37.127 1.00 69.62 264 ARG A N 1
ATOM 2158 C CA . ARG A 1 264 ? 3.623 -13.546 -37.385 1.00 69.62 264 ARG A CA 1
ATOM 2159 C C . ARG A 1 264 ? 2.977 -14.918 -37.215 1.00 69.62 264 ARG A C 1
ATOM 2161 O O . ARG A 1 264 ? 3.398 -15.827 -37.909 1.00 69.62 264 ARG A O 1
ATOM 2168 N N . LYS A 1 265 ? 2.010 -15.101 -36.318 1.00 68.88 265 LYS A N 1
ATOM 2169 C CA . LYS A 1 265 ? 1.325 -16.395 -36.176 1.00 68.88 265 LYS A CA 1
ATOM 2170 C C . LYS A 1 265 ? 0.410 -16.684 -37.365 1.00 68.88 265 LYS A C 1
ATOM 2172 O O . LYS A 1 265 ? 0.342 -17.833 -37.776 1.00 68.88 265 LYS A O 1
ATOM 2177 N N . ASP A 1 266 ? -0.181 -15.651 -37.959 1.00 58.31 266 ASP A N 1
ATOM 2178 C CA . ASP A 1 266 ? -1.081 -15.787 -39.111 1.00 58.31 266 ASP A CA 1
ATOM 2179 C C . ASP A 1 266 ? -0.343 -16.106 -40.430 1.00 58.31 266 ASP A C 1
ATOM 2181 O O . ASP A 1 266 ? -0.946 -16.625 -41.360 1.00 58.31 266 ASP A O 1
ATOM 2185 N N . TYR A 1 267 ? 0.967 -15.832 -40.520 1.00 50.56 267 TYR A N 1
ATOM 2186 C CA . TYR A 1 267 ? 1.798 -16.184 -41.688 1.00 50.56 267 TYR A CA 1
ATOM 2187 C C . TYR A 1 267 ? 2.397 -17.603 -41.636 1.00 50.56 267 TYR A C 1
ATOM 2189 O O . TYR A 1 267 ? 2.969 -18.047 -42.629 1.00 50.56 267 TYR A O 1
ATOM 2197 N N . TRP A 1 268 ? 2.305 -18.300 -40.498 1.00 49.69 268 TRP A N 1
ATOM 2198 C CA . TRP A 1 268 ? 2.864 -19.649 -40.300 1.00 49.69 268 TRP A CA 1
ATOM 2199 C C . TRP A 1 268 ? 1.813 -20.664 -39.807 1.00 49.69 268 TRP A C 1
ATOM 2201 O O . TRP A 1 268 ? 2.188 -21.712 -39.277 1.00 49.69 268 TRP A O 1
ATOM 2211 N N . GLY A 1 269 ? 0.524 -20.333 -39.938 1.00 43.81 269 GLY A N 1
ATOM 2212 C CA . GLY A 1 269 ? -0.624 -21.180 -39.598 1.00 43.81 269 GLY A CA 1
ATOM 2213 C C . GLY A 1 269 ? -1.324 -21.730 -40.829 1.00 43.81 269 GLY A C 1
ATOM 2214 O O . GLY A 1 269 ? -1.387 -20.993 -41.837 1.00 43.81 269 GLY A O 1
#

Foldseek 3Di:
DVVVLVVVVVPDPDDDPPVNVVVSVVVVVVVLLVLLLLQLVLLLVLVVLVVLLVVLLPPVQLVVQLVLQVCLCCPVVVHDSLLSSVLSSLLSSLLSCVVDVPVDDPSNNLNSNLLVQLVSLVPDPPSRDFFLRSLQSCLVSGPPVSSVSVVCNVVRGGDPPVSSLLSVLSSLLSVLLVQLVVCLVPDPDLVSSLVSLQSNLVSLVVCQLVDDPPDDGSSLVSLVVSLCVSVVDPSCVPVCRNVVRDHNDHNVRVVVVVVVVVVVVVVVD

InterPro domains:
  IPR008780 Plasmodium vivax Vir [PF05795] (63-222)

Secondary structure (DSSP, 8-state):
-HHHHHHHHHH--SS-HHHHHHHHHHHHHHHHHHHHHHHHTTGGGHHHHHHHHHHHTSHHHHHHHHHHHHHIIIIII---THHHHHHHHHHHHHHHHHHS--S--HHHHHHHHHHHHHHHHHTSTT--S-HHHHHHHHHHS---GGG-GGGGTTT--PPPHHHHHHHHHHHHHHHHHHHHHHHHHH-S-HHHHHHHHHHHHHHHHHHHTTPPTT---HHHHHHHHHHHHHHH-GGGTTS-TTTTSPP---HHHHHHHHHHHHHHHHT--